Protein AF-0000000077254605 (afdb_homodimer)

Structure (mmCIF, N/CA/C/O backbone):
data_AF-0000000077254605-model_v1
#
loop_
_entity.id
_entity.type
_entity.pdbx_description
1 polymer 'Uncharacterized protein'
#
loop_
_atom_site.group_PDB
_atom_site.id
_atom_site.type_symbol
_atom_site.label_atom_id
_atom_site.label_alt_id
_atom_site.label_comp_id
_atom_site.label_asym_id
_atom_site.label_entity_id
_atom_site.label_seq_id
_atom_site.pdbx_PDB_ins_code
_atom_site.Cartn_x
_atom_site.Cartn_y
_atom_site.Cartn_z
_atom_site.occupancy
_atom_site.B_iso_or_equiv
_atom_site.auth_seq_id
_atom_site.auth_comp_id
_atom_site.auth_asym_id
_atom_site.auth_atom_id
_atom_site.pdbx_PDB_model_num
ATOM 1 N N . MET A 1 1 ? -22.219 4.93 4.141 1 68.88 1 MET A N 1
ATOM 2 C CA . MET A 1 1 ? -21.375 6.094 4.375 1 68.88 1 MET A CA 1
ATOM 3 C C . MET A 1 1 ? -20 5.914 3.723 1 68.88 1 MET A C 1
ATOM 5 O O . MET A 1 1 ? -19.484 4.797 3.662 1 68.88 1 MET A O 1
ATOM 9 N N . ASP A 1 2 ? -19.5 7.012 3.074 1 86.75 2 ASP A N 1
ATOM 10 C CA . ASP A 1 2 ? -18.172 6.914 2.475 1 86.75 2 ASP A CA 1
ATOM 11 C C . ASP A 1 2 ? -17.094 7.492 3.402 1 86.75 2 ASP A C 1
ATOM 13 O O . ASP A 1 2 ? -17.422 8.031 4.465 1 86.75 2 ASP A O 1
ATOM 17 N N . LEU A 1 3 ? -15.977 7.137 3.191 1 89.31 3 LEU A N 1
ATOM 18 C CA . LEU A 1 3 ? -14.859 7.504 4.059 1 89.31 3 LEU A CA 1
ATOM 19 C C . LEU A 1 3 ? -14.852 9 4.332 1 89.31 3 LEU A C 1
ATOM 21 O O . LEU A 1 3 ? -14.617 9.43 5.465 1 89.31 3 LEU A O 1
ATOM 25 N N . SER A 1 4 ? -15.117 9.812 3.285 1 88.88 4 SER A N 1
ATOM 26 C CA . SER A 1 4 ? -15.125 11.266 3.465 1 88.88 4 SER A CA 1
ATOM 27 C C . SER A 1 4 ? -16.141 11.695 4.512 1 88.88 4 SER A C 1
ATOM 29 O O . SER A 1 4 ? -15.867 12.57 5.336 1 88.88 4 SER A O 1
ATOM 31 N N . SER A 1 5 ? -17.266 11.078 4.492 1 91.75 5 SER A N 1
ATOM 32 C CA . SER A 1 5 ? -18.312 11.391 5.457 1 91.75 5 SER A CA 1
ATOM 33 C C . SER A 1 5 ? -17.906 11.008 6.871 1 91.75 5 SER A C 1
ATOM 35 O O . SER A 1 5 ? -18.188 11.734 7.828 1 91.75 5 SER A O 1
ATOM 37 N N . VAL A 1 6 ? -17.328 9.898 6.945 1 93.38 6 VAL A N 1
ATOM 38 C CA . VAL A 1 6 ? -16.875 9.43 8.25 1 93.38 6 VAL A CA 1
ATOM 39 C C . VAL A 1 6 ? -15.82 10.383 8.805 1 93.38 6 VAL A C 1
ATOM 41 O O . VAL A 1 6 ? -15.867 10.766 9.977 1 93.38 6 VAL A O 1
ATOM 44 N N . LEU A 1 7 ? -14.805 10.766 8.008 1 94.88 7 LEU A N 1
ATOM 45 C CA . LEU A 1 7 ? -13.781 11.711 8.445 1 94.88 7 LEU A CA 1
ATOM 46 C C . LEU A 1 7 ? -14.414 13.008 8.93 1 94.88 7 LEU A C 1
ATOM 48 O O . LEU A 1 7 ? -14.039 13.539 9.977 1 94.88 7 LEU A O 1
ATOM 52 N N . LYS A 1 8 ? -15.422 13.508 8.25 1 93.69 8 LYS A N 1
ATOM 53 C CA . LYS A 1 8 ? -16.125 14.734 8.633 1 93.69 8 LYS A CA 1
ATOM 54 C C . LYS A 1 8 ? -16.828 14.57 9.977 1 93.69 8 LYS A C 1
ATOM 56 O O . LYS A 1 8 ? -16.812 15.484 10.805 1 93.69 8 LYS A O 1
ATOM 61 N N . LYS A 1 9 ? -17.422 13.445 10.133 1 95.44 9 LYS A N 1
ATOM 62 C CA . LYS A 1 9 ? -18.109 13.164 11.391 1 95.44 9 LYS A CA 1
ATOM 63 C C . LYS A 1 9 ? -17.156 13.266 12.578 1 95.44 9 LYS A C 1
ATOM 65 O O . LYS A 1 9 ? -17.562 13.633 13.68 1 95.44 9 LYS A O 1
ATOM 70 N N . PHE A 1 10 ? -15.914 12.953 12.383 1 96.38 10 PHE A N 1
ATOM 71 C CA . PHE A 1 10 ? -14.922 13.008 13.453 1 96.38 10 PHE A CA 1
ATOM 72 C C . PHE A 1 10 ? -14.078 14.273 13.352 1 96.38 10 PHE A C 1
ATOM 74 O O . PHE A 1 10 ? -12.977 14.336 13.891 1 96.38 10 PHE A O 1
ATOM 81 N N . ASP A 1 11 ? -14.539 15.203 12.594 1 95.25 11 ASP A N 1
ATOM 82 C CA . ASP A 1 11 ? -14.008 16.562 12.492 1 95.25 11 ASP A CA 1
ATOM 83 C C . ASP A 1 11 ? -12.664 16.578 11.773 1 95.25 11 ASP A C 1
ATOM 85 O O . ASP A 1 11 ? -11.789 17.391 12.086 1 95.25 11 ASP A O 1
ATOM 89 N N . ILE A 1 12 ? -12.445 15.57 10.922 1 95.75 12 ILE A N 1
ATOM 90 C CA . ILE A 1 12 ? -11.297 15.555 10.031 1 95.75 12 ILE A CA 1
ATOM 91 C C . ILE A 1 12 ? -11.711 16.031 8.641 1 95.75 12 ILE A C 1
ATOM 93 O O . ILE A 1 12 ? -12.367 15.289 7.898 1 95.75 12 ILE A O 1
ATOM 97 N N . THR A 1 13 ? -11.375 17.234 8.336 1 94.56 13 THR A N 1
ATOM 98 C CA . THR A 1 13 ? -11.711 17.844 7.055 1 94.56 13 THR A CA 1
ATOM 99 C C . THR A 1 13 ? -10.531 18.641 6.504 1 94.56 13 THR A C 1
ATOM 101 O O . THR A 1 13 ? -9.68 19.109 7.266 1 94.56 13 THR A O 1
ATOM 104 N N . PRO A 1 14 ? -10.445 18.641 5.137 1 93.44 14 PRO A N 1
ATOM 105 C CA . PRO A 1 14 ? -9.43 19.562 4.625 1 93.44 14 PRO A CA 1
ATOM 106 C C . PRO A 1 14 ? -9.57 20.969 5.207 1 93.44 14 PRO A C 1
ATOM 108 O O . PRO A 1 14 ? -10.664 21.531 5.191 1 93.44 14 PRO A O 1
ATOM 111 N N . SER A 1 15 ? -8.586 21.453 5.773 1 91.06 15 SER A N 1
ATOM 112 C CA . SER A 1 15 ? -8.578 22.766 6.418 1 91.06 15 SER A CA 1
ATOM 113 C C . SER A 1 15 ? -7.152 23.234 6.695 1 91.06 15 SER A C 1
ATOM 115 O O . SER A 1 15 ? -6.191 22.625 6.207 1 91.06 15 SER A O 1
ATOM 117 N N . LYS A 1 16 ? -7.062 24.312 7.477 1 91.06 16 LYS A N 1
ATOM 118 C CA . LYS A 1 16 ? -5.75 24.828 7.859 1 91.06 16 LYS A CA 1
ATOM 119 C C . LYS A 1 16 ? -5.25 24.172 9.141 1 91.06 16 LYS A C 1
ATOM 121 O O . LYS A 1 16 ? -4.125 24.406 9.57 1 91.06 16 LYS A O 1
ATOM 126 N N . GLN A 1 17 ? -6.012 23.297 9.594 1 91.56 17 GLN A N 1
AT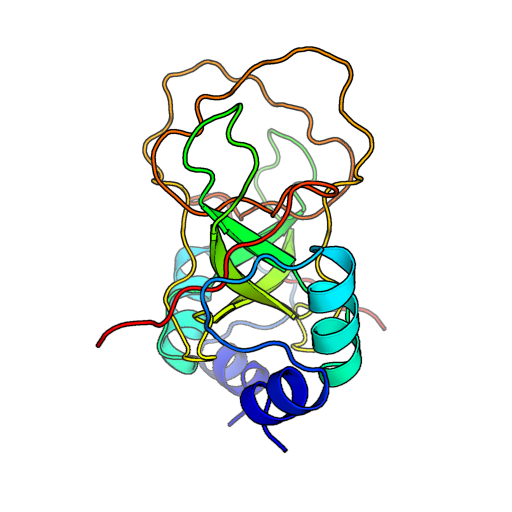OM 127 C CA . GLN A 1 17 ? -5.676 22.641 10.859 1 91.56 17 GLN A CA 1
ATOM 128 C C . GLN A 1 17 ? -4.75 21.453 10.625 1 91.56 17 GLN A C 1
ATOM 130 O O . GLN A 1 17 ? -4.723 20.891 9.531 1 91.56 17 GLN A O 1
ATOM 135 N N . TYR A 1 18 ? -3.996 21.203 11.727 1 96.25 18 TYR A N 1
ATOM 136 C CA . TYR A 1 18 ? -3.174 20 11.789 1 96.25 18 TYR A CA 1
ATOM 137 C C . TYR A 1 18 ? -3.805 18.953 12.703 1 96.25 18 TYR A C 1
ATOM 139 O O . TYR A 1 18 ? -4.359 19.297 13.75 1 96.25 18 TYR A O 1
ATOM 147 N N . TYR A 1 19 ? -3.672 17.766 12.25 1 97.56 19 TYR A N 1
ATOM 148 C CA . TYR A 1 19 ? -4.258 16.672 13.016 1 97.56 19 TYR A CA 1
ATOM 149 C C . TYR A 1 19 ? -3.18 15.758 13.57 1 97.56 19 TYR A C 1
ATOM 151 O O . TYR A 1 19 ? -2.168 15.508 12.914 1 97.56 19 TYR A O 1
ATOM 159 N N . PRO A 1 20 ? -3.453 15.234 14.789 1 97.69 20 PRO A N 1
ATOM 160 C CA . PRO A 1 20 ? -2.594 14.109 15.172 1 97.69 20 PRO A CA 1
ATOM 161 C C . PRO A 1 20 ? -2.75 12.906 14.242 1 97.69 20 PRO A C 1
ATOM 163 O O . PRO A 1 20 ? -3.873 12.539 13.883 1 97.69 20 PRO A O 1
ATOM 166 N N . LEU A 1 21 ? -1.646 12.312 13.828 1 97.12 21 LEU A N 1
ATOM 167 C CA . LEU A 1 21 ? -1.715 11.133 12.969 1 97.12 21 LEU A CA 1
ATOM 168 C C . LEU A 1 21 ? -2.574 10.047 13.609 1 97.12 21 LEU A C 1
ATOM 170 O O . LEU A 1 21 ? -3.324 9.359 12.914 1 97.12 21 LEU A O 1
ATOM 174 N N . SER A 1 22 ? -2.459 9.828 14.867 1 97.19 22 SER A N 1
ATOM 175 C CA . SER A 1 22 ? -3.188 8.781 15.586 1 97.19 22 SER A CA 1
ATOM 176 C C . SER A 1 22 ? -4.695 8.953 15.422 1 97.19 22 SER A C 1
ATOM 178 O O . SER A 1 22 ? -5.422 7.961 15.32 1 97.19 22 SER A O 1
ATOM 180 N N . HIS A 1 23 ? -5.184 10.164 15.453 1 97.5 23 HIS A N 1
ATOM 181 C CA . HIS A 1 23 ? -6.609 10.422 15.281 1 97.5 23 HIS A CA 1
ATOM 182 C C . HIS A 1 23 ? -7.074 10.023 13.883 1 97.5 23 HIS A C 1
ATOM 184 O O . HIS A 1 23 ? -8.086 9.336 13.742 1 97.5 23 HIS A O 1
ATOM 190 N N . ILE A 1 24 ? -6.355 10.422 12.898 1 97.12 24 ILE A N 1
ATOM 191 C CA . ILE A 1 24 ? -6.68 10.07 11.523 1 97.12 24 ILE A CA 1
ATOM 192 C C . ILE A 1 24 ? -6.66 8.547 11.359 1 97.12 24 ILE A C 1
ATOM 194 O O . ILE A 1 24 ? -7.609 7.965 10.828 1 97.12 24 ILE A O 1
ATOM 198 N N . GLN A 1 25 ? -5.582 7.961 11.805 1 96.81 25 GLN A N 1
ATOM 199 C CA . GLN A 1 25 ? -5.379 6.523 11.68 1 96.81 25 GLN A CA 1
ATOM 200 C C . GLN A 1 25 ? -6.512 5.75 12.344 1 96.81 25 GLN A C 1
ATOM 202 O O . GLN A 1 25 ? -7.043 4.797 11.766 1 96.81 25 GLN A O 1
ATOM 207 N N . GLU A 1 26 ? -6.848 6.086 13.539 1 97.38 26 GLU A N 1
ATOM 208 C CA . GLU A 1 26 ? -7.926 5.414 14.258 1 97.38 26 GLU A CA 1
ATOM 209 C C . GLU A 1 26 ? -9.227 5.453 13.469 1 97.38 26 GLU A C 1
ATOM 211 O O . GLU A 1 26 ? -9.938 4.449 13.375 1 97.38 26 GLU A O 1
ATOM 216 N N . VAL A 1 27 ? -9.578 6.57 12.945 1 97.19 27 VAL A N 1
ATOM 217 C CA . VAL A 1 27 ? -10.844 6.758 12.242 1 97.19 27 VAL A CA 1
ATOM 218 C C . VAL A 1 27 ? -10.852 5.938 10.953 1 97.19 27 VAL A C 1
ATOM 220 O O . VAL A 1 27 ? -11.805 5.199 10.688 1 97.19 27 VAL A O 1
ATOM 223 N N . ILE A 1 28 ? -9.797 5.988 10.172 1 96.81 28 ILE A N 1
ATOM 224 C CA . ILE A 1 28 ? -9.797 5.305 8.891 1 96.81 28 ILE A CA 1
ATOM 225 C C . ILE A 1 28 ? -9.688 3.797 9.102 1 96.81 28 ILE A C 1
ATOM 227 O O . ILE A 1 28 ? -10.328 3.012 8.406 1 96.81 28 ILE A O 1
ATOM 231 N N . ASP A 1 29 ? -8.758 3.354 10.047 1 96.69 29 ASP A N 1
ATOM 232 C CA . ASP A 1 29 ? -8.656 1.936 10.375 1 96.69 29 ASP A CA 1
ATOM 233 C C . ASP A 1 29 ? -10.008 1.376 10.82 1 96.69 29 ASP A C 1
ATOM 235 O O . ASP A 1 29 ? -10.375 0.26 10.445 1 96.69 29 ASP A O 1
ATOM 239 N N . GLY A 1 30 ? -10.688 2.16 11.656 1 96.44 30 GLY A N 1
ATOM 240 C CA . GLY A 1 30 ? -11.992 1.744 12.133 1 96.44 30 GLY A CA 1
ATOM 241 C C . GLY A 1 30 ? -13.016 1.6 11.023 1 96.44 30 GLY A C 1
ATOM 242 O O . GLY A 1 30 ? -13.797 0.647 11.016 1 96.44 30 GLY A O 1
ATOM 243 N N . PHE A 1 31 ? -13.039 2.455 10.102 1 96.19 31 PHE A N 1
ATOM 244 C CA . PHE A 1 31 ? -13.984 2.424 8.992 1 96.19 31 PHE A CA 1
ATOM 245 C C . PHE A 1 31 ? -13.766 1.188 8.125 1 96.19 31 PHE A C 1
ATOM 247 O O . PHE A 1 31 ? -14.727 0.516 7.742 1 96.19 31 PHE A O 1
ATOM 254 N N . TYR A 1 32 ? -12.547 0.829 7.797 1 95.31 32 TYR A N 1
ATOM 255 C CA . TYR A 1 32 ? -12.234 -0.27 6.891 1 95.31 32 TYR A CA 1
ATOM 256 C C . TYR A 1 32 ? -12.172 -1.595 7.641 1 95.31 32 TYR A C 1
ATOM 258 O O . TYR A 1 32 ? -12.305 -2.664 7.039 1 95.31 32 TYR A O 1
ATOM 266 N N . GLY A 1 33 ? -11.867 -1.46 9.016 1 96.56 33 GLY A N 1
ATOM 267 C CA . GLY A 1 33 ? -11.766 -2.676 9.805 1 96.56 33 GLY A CA 1
ATOM 268 C C . GLY A 1 33 ? -10.414 -3.357 9.68 1 96.56 33 GLY A C 1
ATOM 269 O O . GLY A 1 33 ? -10.32 -4.582 9.805 1 96.56 33 GLY A O 1
ATOM 270 N N . ALA A 1 34 ? -9.391 -2.617 9.32 1 96.69 34 ALA A N 1
ATOM 271 C CA . ALA A 1 34 ? -8.016 -3.076 9.18 1 96.69 34 ALA A CA 1
ATOM 272 C C . ALA A 1 34 ? -7.031 -1.929 9.391 1 96.69 34 ALA A C 1
ATOM 274 O O . ALA A 1 34 ? -7.414 -0.757 9.336 1 96.69 34 ALA A O 1
ATOM 275 N N . LYS A 1 35 ? -5.773 -2.268 9.586 1 96.19 35 LYS A N 1
ATOM 276 C CA . LYS A 1 35 ? -4.723 -1.265 9.719 1 96.19 35 LYS A CA 1
ATOM 277 C C . LYS A 1 35 ? -4.188 -0.847 8.352 1 96.19 35 LYS A C 1
ATOM 279 O O . LYS A 1 35 ? -3.561 -1.646 7.652 1 96.19 35 LYS A O 1
ATOM 284 N N . LEU A 1 36 ? -4.352 0.406 8.039 1 96.12 36 LEU A N 1
ATOM 285 C CA . LEU A 1 36 ? -3.963 0.931 6.734 1 96.12 36 LEU A CA 1
ATOM 286 C C . LEU A 1 36 ? -2.605 1.622 6.812 1 96.12 36 LEU A C 1
ATOM 288 O O . LEU A 1 36 ? -2.07 1.829 7.902 1 96.12 36 LEU A O 1
ATOM 292 N N . LYS A 1 37 ? -2.029 1.859 5.68 1 94.5 37 LYS A N 1
ATOM 293 C CA . LYS A 1 37 ? -0.834 2.691 5.594 1 94.5 37 LYS A CA 1
ATOM 294 C C . LYS A 1 37 ? -1.176 4.098 5.105 1 94.5 37 LYS A C 1
ATOM 296 O O . LYS A 1 37 ? -1.836 4.262 4.078 1 94.5 37 LYS A O 1
ATOM 301 N N . ILE A 1 38 ? -0.839 5.016 5.914 1 94.69 38 ILE A N 1
ATOM 302 C CA . ILE A 1 38 ? -0.979 6.41 5.508 1 94.69 38 ILE A CA 1
ATOM 303 C C . ILE A 1 38 ? 0.38 6.961 5.082 1 94.69 38 ILE A C 1
ATOM 305 O O . ILE A 1 38 ? 1.35 6.891 5.84 1 94.69 38 ILE A O 1
ATOM 309 N N . GLN A 1 39 ? 0.413 7.43 3.918 1 93.44 39 GLN A N 1
ATOM 310 C CA . GLN A 1 39 ? 1.649 7.996 3.391 1 93.44 39 GLN A CA 1
ATOM 311 C C . GLN A 1 39 ? 1.588 9.523 3.359 1 93.44 39 GLN A C 1
ATOM 313 O O . GLN A 1 39 ? 0.544 10.094 3.047 1 93.44 39 GLN A O 1
ATOM 318 N N . CYS A 1 40 ? 2.689 10.141 3.639 1 94.5 40 CYS A N 1
ATOM 319 C CA . CYS A 1 40 ? 2.752 11.594 3.727 1 94.5 40 CYS A CA 1
ATOM 320 C C . CYS A 1 40 ? 3.926 12.141 2.922 1 94.5 40 CYS A C 1
ATOM 322 O O . CYS A 1 40 ? 4.883 11.414 2.643 1 94.5 40 CYS A O 1
ATOM 324 N N . VAL A 1 41 ? 3.779 13.367 2.547 1 92.56 41 VAL A N 1
ATOM 325 C CA . VAL A 1 41 ? 4.91 14.172 2.086 1 92.56 41 VAL A CA 1
ATOM 326 C C . VAL A 1 41 ? 5.562 14.875 3.271 1 92.56 41 VAL A C 1
ATOM 328 O O . VAL A 1 41 ? 4.875 15.477 4.102 1 92.56 41 VAL A O 1
ATOM 331 N N . HIS A 1 42 ? 6.805 14.672 3.324 1 91.25 42 HIS A N 1
ATOM 332 C CA . HIS A 1 42 ? 7.582 15.383 4.332 1 91.25 42 HIS A CA 1
ATOM 333 C C . HIS A 1 42 ? 8.352 16.547 3.713 1 91.25 42 HIS A C 1
ATOM 335 O O . HIS A 1 42 ? 9.328 16.328 2.994 1 91.25 42 HIS A O 1
ATOM 341 N N . PRO A 1 43 ? 7.871 17.797 3.986 1 89.62 43 PRO A N 1
ATOM 342 C CA . PRO A 1 43 ? 8.492 18.938 3.316 1 89.62 43 PRO A CA 1
ATOM 343 C C . PRO A 1 43 ? 10 19.031 3.561 1 89.62 43 PRO A C 1
ATOM 345 O O . PRO A 1 43 ? 10.75 19.438 2.67 1 89.62 43 PRO A O 1
ATOM 348 N N . SER A 1 44 ? 10.438 18.797 4.754 1 84.06 44 SER A N 1
ATOM 349 C CA . SER A 1 44 ? 11.844 18.672 5.121 1 84.06 44 SER A CA 1
ATOM 350 C C . SER A 1 44 ? 12.039 17.688 6.27 1 84.06 44 SER A C 1
ATOM 352 O O . SER A 1 44 ? 11.07 17.281 6.922 1 84.06 44 SER A O 1
ATOM 354 N N . LYS A 1 45 ? 13.211 17.188 6.453 1 76.19 45 LYS A N 1
ATOM 355 C CA . LYS A 1 45 ? 13.5 16.203 7.496 1 76.19 45 LYS A CA 1
ATOM 356 C C . LYS A 1 45 ? 13.109 16.734 8.875 1 76.19 45 LYS A C 1
ATOM 358 O O . LYS A 1 45 ? 12.672 15.969 9.734 1 76.19 45 LYS A O 1
ATOM 363 N N . ASN A 1 46 ? 13.148 18.031 9.031 1 80.88 46 ASN A N 1
ATOM 364 C CA . ASN A 1 46 ? 12.898 18.609 10.344 1 80.88 46 ASN A CA 1
ATOM 365 C C . ASN A 1 46 ? 11.633 19.469 10.352 1 80.88 46 ASN A C 1
ATOM 367 O O . ASN A 1 46 ? 11.453 20.312 11.227 1 80.88 46 ASN A O 1
ATOM 371 N N . ALA A 1 47 ? 10.852 19.156 9.367 1 85.19 47 ALA A N 1
ATOM 372 C CA . ALA A 1 47 ? 9.617 19.938 9.328 1 85.19 47 ALA A CA 1
ATOM 373 C C . ALA A 1 47 ? 8.703 19.562 10.492 1 85.19 47 ALA A C 1
ATOM 375 O O . ALA A 1 47 ? 8.609 18.391 10.867 1 85.19 47 ALA A O 1
ATOM 376 N N . GLY A 1 48 ? 8.055 20.5 11.172 1 93.25 48 GLY A N 1
ATOM 377 C CA . GLY A 1 48 ? 7.137 20.281 12.273 1 93.25 48 GLY A CA 1
ATOM 378 C C . GLY A 1 48 ? 5.789 19.734 11.828 1 93.25 48 GLY A C 1
ATOM 379 O O . GLY A 1 48 ? 4.844 19.703 12.617 1 93.25 48 GLY A O 1
ATOM 380 N N . TYR A 1 49 ? 5.676 19.453 10.555 1 95.81 49 TYR A N 1
ATOM 381 C CA . TYR A 1 49 ? 4.422 18.906 10.039 1 95.81 49 TYR A CA 1
ATOM 382 C C . TYR A 1 49 ? 4.672 18.016 8.828 1 95.81 49 TYR A C 1
ATOM 384 O O . TYR A 1 49 ? 5.781 18 8.281 1 95.81 49 TYR A O 1
ATOM 392 N N . GLN A 1 50 ? 3.75 17.25 8.438 1 95.38 50 GLN A N 1
ATOM 393 C CA . GLN A 1 50 ? 3.701 16.406 7.242 1 95.38 50 GLN A CA 1
ATOM 394 C C . GLN A 1 50 ? 2.352 16.547 6.539 1 95.38 50 GLN A C 1
ATOM 396 O O . GLN A 1 50 ? 1.373 16.984 7.141 1 95.38 50 GLN A O 1
ATOM 401 N N . ILE A 1 51 ? 2.373 16.281 5.242 1 95.06 51 ILE A N 1
ATOM 402 C CA . ILE A 1 51 ? 1.197 16.531 4.414 1 95.06 51 ILE A CA 1
ATOM 403 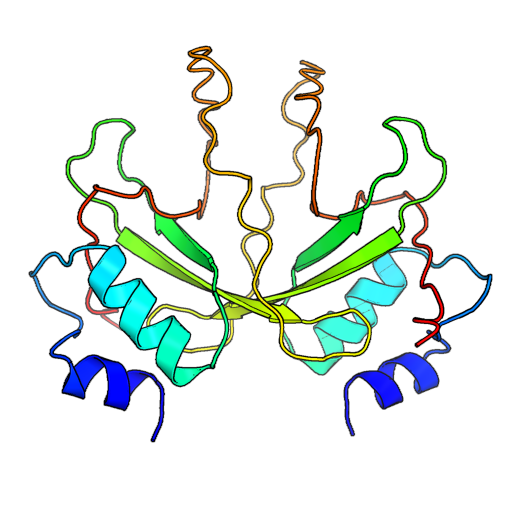C C . ILE A 1 51 ? 0.586 15.195 3.99 1 95.06 51 ILE A C 1
ATOM 405 O O . ILE A 1 51 ? 1.271 14.344 3.41 1 95.06 51 ILE A O 1
ATOM 409 N N . LEU A 1 52 ? -0.699 15.023 4.301 1 95.19 52 LEU A N 1
ATOM 410 C CA . LEU A 1 52 ? -1.392 13.805 3.893 1 95.19 52 LEU A CA 1
ATOM 411 C C . LEU A 1 52 ? -1.286 13.602 2.385 1 95.19 52 LEU A C 1
ATOM 413 O O . LEU A 1 52 ? -1.677 14.477 1.605 1 95.19 52 LEU A O 1
ATOM 417 N N . GLY A 1 53 ? -0.805 12.477 1.956 1 93.38 53 GLY A N 1
ATOM 418 C CA . GLY A 1 53 ? -0.548 12.242 0.543 1 93.38 53 GLY A CA 1
ATOM 419 C C . GLY A 1 53 ? -1.332 11.078 -0.023 1 93.38 53 GLY A C 1
ATOM 420 O O . GLY A 1 53 ? -2.057 11.227 -1.009 1 93.38 53 GLY A O 1
ATOM 421 N N . GLN A 1 54 ? -1.253 9.891 0.54 1 93.62 54 GLN A N 1
ATOM 422 C CA . GLN A 1 54 ? -1.803 8.656 -0.018 1 93.62 54 GLN A CA 1
ATOM 423 C C . GLN A 1 54 ? -2.248 7.703 1.088 1 93.62 54 GLN A C 1
ATOM 425 O O . GLN A 1 54 ? -1.57 7.57 2.109 1 93.62 54 GLN A O 1
ATOM 430 N N . ILE A 1 55 ? -3.338 7.059 0.829 1 95.12 55 ILE A N 1
ATOM 431 C CA . ILE A 1 55 ? -3.836 5.992 1.692 1 95.12 55 ILE A CA 1
ATOM 432 C C . ILE A 1 55 ? -3.678 4.645 0.993 1 95.12 55 ILE A C 1
ATOM 434 O O . ILE A 1 55 ? -4.039 4.5 -0.176 1 95.12 55 ILE A O 1
ATOM 438 N N . GLU A 1 5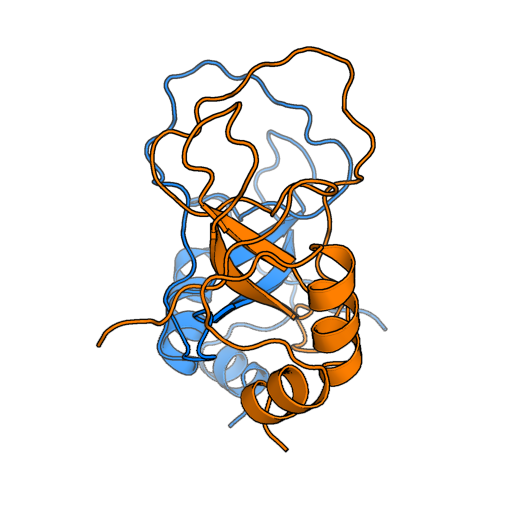6 ? -3.158 3.715 1.649 1 95.44 56 GLU A N 1
ATOM 439 C CA . GLU A 1 56 ? -2.977 2.383 1.078 1 95.44 56 GLU A CA 1
ATOM 440 C C . GLU A 1 56 ? -3.805 1.344 1.827 1 95.44 56 GLU A C 1
ATOM 442 O O . GLU A 1 56 ? -3.729 1.248 3.055 1 95.44 56 GLU A O 1
ATOM 447 N N . ILE A 1 57 ? -4.57 0.618 1.125 1 96.12 57 ILE A N 1
ATOM 448 C CA . ILE A 1 57 ? -5.309 -0.527 1.646 1 96.12 57 ILE A CA 1
ATOM 449 C C . ILE A 1 57 ? -4.633 -1.822 1.198 1 96.12 57 ILE A C 1
ATOM 451 O O . ILE A 1 57 ? -4.223 -1.947 0.043 1 96.12 57 ILE A O 1
ATOM 455 N N . CYS A 1 58 ? -4.562 -2.801 2.037 1 95.88 58 CYS A N 1
ATOM 456 C CA . CYS A 1 58 ? -3.779 -4.004 1.768 1 95.88 58 CYS A CA 1
ATOM 457 C C . CYS A 1 58 ? -4.668 -5.238 1.748 1 95.88 58 CYS A C 1
ATOM 459 O O . CYS A 1 58 ? -5.566 -5.375 2.58 1 95.88 58 CYS A O 1
ATOM 461 N N . PHE A 1 59 ? -4.297 -6.145 0.869 1 94.31 59 PHE A N 1
ATOM 462 C CA . PHE A 1 59 ? -5.02 -7.402 0.709 1 94.31 59 PHE A CA 1
ATOM 463 C C . PHE A 1 59 ? -4.055 -8.578 0.669 1 94.31 59 PHE A C 1
ATOM 465 O O . PHE A 1 59 ? -2.938 -8.453 0.159 1 94.31 59 PHE A O 1
ATOM 472 N N . THR A 1 60 ? -4.555 -9.703 1.111 1 93.69 60 THR A N 1
ATOM 473 C CA . THR A 1 60 ? -3.84 -10.961 0.921 1 93.69 60 THR A CA 1
ATOM 474 C C . THR A 1 60 ? -3.896 -11.398 -0.54 1 93.69 60 THR A C 1
ATOM 476 O O . THR A 1 60 ? -4.68 -10.859 -1.324 1 93.69 60 THR A O 1
ATOM 479 N N . PRO A 1 61 ? -3.055 -12.336 -0.902 1 90.69 61 PRO A N 1
ATOM 480 C CA . PRO A 1 61 ? -3.061 -12.82 -2.285 1 90.69 61 PRO A CA 1
ATOM 481 C C . PRO A 1 61 ? -4.402 -13.43 -2.691 1 90.69 61 PRO A C 1
ATOM 483 O O . PRO A 1 61 ? -4.672 -13.602 -3.883 1 90.69 61 PRO A O 1
ATOM 486 N N . ASP A 1 62 ? -5.211 -13.773 -1.716 1 89.81 62 ASP A N 1
ATOM 487 C CA . ASP A 1 62 ? -6.539 -14.289 -2.033 1 89.81 62 ASP A CA 1
ATOM 488 C C . ASP A 1 62 ? -7.59 -13.188 -1.941 1 89.81 62 ASP A C 1
ATOM 490 O O . ASP A 1 62 ? -8.789 -13.469 -1.908 1 89.81 62 ASP A O 1
ATOM 494 N N . PHE A 1 63 ? -7.145 -11.922 -1.812 1 90.19 63 PHE A N 1
ATOM 495 C CA . PHE A 1 63 ? -7.945 -10.711 -1.961 1 90.19 63 PHE A CA 1
ATOM 496 C C . PHE A 1 63 ? -8.812 -10.477 -0.729 1 90.19 63 PHE A C 1
ATOM 498 O O . PHE A 1 63 ? -9.945 -10.008 -0.84 1 90.19 63 PHE A O 1
ATOM 505 N N . SER A 1 64 ? -8.297 -10.938 0.356 1 93.06 64 SER A N 1
ATOM 506 C CA . SER A 1 64 ? -8.93 -10.594 1.628 1 93.06 64 SER A CA 1
ATOM 507 C C . SER A 1 64 ? -8.258 -9.375 2.258 1 93.06 64 SER A C 1
ATOM 509 O O . SER A 1 64 ? -7.031 -9.242 2.225 1 93.06 64 SER A O 1
ATOM 511 N N . LEU A 1 65 ? -9.109 -8.516 2.754 1 94.88 65 LEU A N 1
ATOM 512 C CA . LEU A 1 65 ? -8.594 -7.355 3.463 1 94.88 65 LEU A CA 1
ATOM 513 C C . LEU A 1 65 ? -7.691 -7.781 4.621 1 94.88 65 LEU A C 1
ATOM 515 O O . LEU A 1 65 ? -8.023 -8.711 5.355 1 94.88 65 LEU A O 1
ATOM 519 N N . MET A 1 66 ? -6.57 -7.121 4.758 1 95 66 MET A N 1
ATOM 520 C CA . MET A 1 66 ? -5.648 -7.445 5.84 1 95 66 MET A CA 1
ATOM 521 C C . MET A 1 66 ? -4.977 -6.188 6.379 1 95 66 MET A C 1
ATOM 523 O O . MET A 1 66 ? -5.016 -5.133 5.742 1 95 66 MET A O 1
ATOM 527 N N . ASP A 1 67 ? -4.363 -6.254 7.617 1 95 67 ASP A N 1
ATOM 528 C CA . ASP A 1 67 ? -3.516 -5.191 8.148 1 95 67 ASP A CA 1
ATOM 529 C C . ASP A 1 67 ? -2.256 -5.023 7.305 1 95 67 ASP A C 1
ATOM 531 O O . ASP A 1 67 ? -1.562 -6 7.012 1 95 67 ASP A O 1
ATOM 535 N N . CYS A 1 68 ? -2.092 -3.803 6.824 1 94.31 68 CYS A N 1
ATOM 536 C CA . CYS A 1 68 ? -0.866 -3.561 6.07 1 94.31 68 CYS A CA 1
ATOM 537 C C . CYS A 1 68 ? 0.364 -3.799 6.938 1 94.31 68 CYS A C 1
ATOM 539 O O . CYS A 1 68 ? 0.363 -3.469 8.125 1 94.31 68 C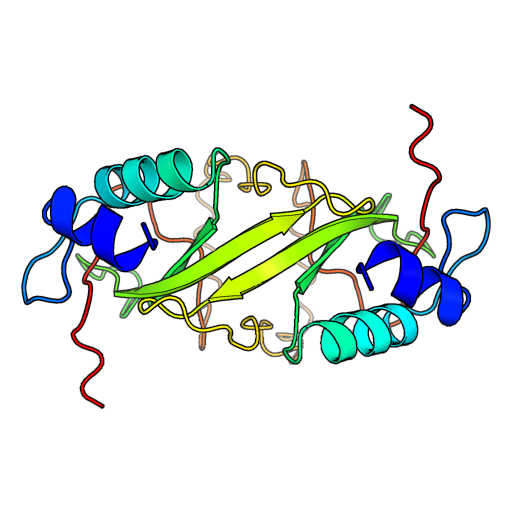YS A O 1
ATOM 541 N N . GLU A 1 69 ? 1.397 -4.395 6.316 1 79.81 69 GLU A N 1
ATOM 542 C CA . GLU A 1 69 ? 2.648 -4.602 7.043 1 79.81 69 GLU A CA 1
ATOM 543 C C . GLU A 1 69 ? 3.301 -3.271 7.406 1 79.81 69 GLU A C 1
ATOM 545 O O . GLU A 1 69 ? 3.477 -2.404 6.547 1 79.81 69 GLU A O 1
ATOM 550 N N . ARG A 1 70 ? 3.227 -2.92 8.641 1 63.94 70 ARG A N 1
ATOM 551 C CA . ARG A 1 70 ? 3.912 -1.704 9.07 1 63.94 70 ARG A CA 1
ATOM 552 C C . ARG A 1 70 ? 5.355 -1.998 9.453 1 63.94 70 ARG A C 1
ATOM 554 O O . ARG A 1 70 ? 5.66 -3.08 9.961 1 63.94 70 ARG A O 1
ATOM 561 N N . GLY A 1 71 ? 6.316 -1.817 8.625 1 52.88 71 GLY A N 1
ATOM 562 C CA . GLY A 1 71 ? 7.66 -2.018 9.148 1 52.88 71 GLY A CA 1
ATOM 563 C C . GLY A 1 71 ? 7.734 -1.864 10.656 1 52.88 71 GLY A C 1
ATOM 564 O O . GLY A 1 71 ? 6.941 -1.134 11.258 1 52.88 71 GLY A O 1
ATOM 565 N N . SER A 1 72 ? 7.875 -2.865 11.43 1 41.56 72 SER A N 1
ATOM 566 C CA . SER A 1 72 ? 8.109 -2.723 12.867 1 41.56 72 SER A CA 1
ATOM 567 C C . SER A 1 72 ? 8.703 -1.359 13.195 1 41.56 72 SER A C 1
ATOM 569 O O . SER A 1 72 ? 9.609 -0.889 12.508 1 41.56 72 SER A O 1
ATOM 571 N N . GLY A 1 73 ? 7.945 -0.344 13.695 1 38.09 73 GLY A N 1
ATOM 572 C CA . GLY A 1 73 ? 8.469 0.874 14.297 1 38.09 73 GLY A CA 1
ATOM 573 C C . GLY A 1 73 ? 9.82 0.682 14.953 1 38.09 73 GLY A C 1
ATOM 574 O O . GLY A 1 73 ? 10.25 1.517 15.75 1 38.09 73 GLY A O 1
ATOM 575 N N . GLU A 1 74 ? 10.141 -0.481 15.367 1 38.03 74 GLU A N 1
ATOM 576 C CA . GLU A 1 74 ? 11.414 -0.327 16.078 1 38.03 74 GLU A CA 1
ATOM 577 C C . GLU A 1 74 ? 12.43 0.418 15.219 1 38.03 74 GLU A C 1
ATOM 579 O O . GLU A 1 74 ? 12.641 0.071 14.055 1 38.03 74 GLU A O 1
ATOM 584 N N . LYS A 1 75 ? 12.609 1.682 15.586 1 35.5 75 LYS A N 1
ATOM 585 C CA . LYS A 1 75 ? 13.695 2.479 15.023 1 35.5 75 LYS A CA 1
ATOM 586 C C . LYS A 1 75 ? 14.867 1.597 14.617 1 35.5 75 LYS A C 1
ATOM 588 O O . LYS A 1 75 ? 15.391 0.833 15.43 1 35.5 75 LYS A O 1
ATOM 593 N N . PRO A 1 76 ? 15.055 1.091 13.469 1 34.38 76 PRO A N 1
ATOM 594 C CA . PRO A 1 76 ? 16.453 0.667 13.461 1 34.38 76 PRO A CA 1
ATOM 595 C C . PRO A 1 76 ? 17.344 1.541 14.352 1 34.38 76 PRO A C 1
ATOM 597 O O . PRO A 1 76 ? 16.984 2.689 14.641 1 34.38 76 PRO A O 1
ATOM 600 N N . MET A 1 77 ? 18.344 1.027 15.125 1 30.89 77 MET A N 1
ATOM 601 C CA . MET A 1 77 ? 19.406 1.898 15.633 1 30.89 77 MET A CA 1
ATOM 602 C C . MET A 1 77 ? 19.547 3.139 14.758 1 30.89 77 MET A C 1
ATOM 604 O O . MET A 1 77 ? 19.172 3.125 13.586 1 30.89 77 MET A O 1
ATOM 608 N N . ASN A 1 78 ? 20.125 4.355 15.312 1 30.84 78 ASN A N 1
ATOM 609 C CA . ASN A 1 78 ? 20.5 5.711 14.938 1 30.84 78 ASN A CA 1
ATOM 610 C C . ASN A 1 78 ? 21.047 5.766 13.508 1 30.84 78 ASN A C 1
ATOM 612 O O . ASN A 1 78 ? 21.797 6.684 13.164 1 30.84 78 ASN A O 1
ATOM 616 N N . TYR A 1 79 ? 21.391 4.688 12.883 1 32.28 79 TYR A N 1
ATOM 617 C CA . TYR A 1 79 ? 22.109 5.238 11.727 1 32.28 79 TYR A CA 1
ATOM 618 C C . TYR A 1 79 ? 21.172 6.051 10.844 1 32.28 79 TYR A C 1
ATOM 620 O O . TYR A 1 79 ? 20.062 5.594 10.516 1 32.28 79 TYR A O 1
ATOM 628 N N . SER A 1 80 ? 21 7.379 11.172 1 32.34 80 SER A N 1
ATOM 629 C CA . SER A 1 80 ? 20.422 8.461 10.383 1 32.34 80 SER A CA 1
ATOM 630 C C . SER A 1 80 ? 20.625 8.227 8.891 1 32.34 80 SER A C 1
ATOM 632 O O . SER A 1 80 ? 21.594 8.703 8.312 1 32.34 80 SER A O 1
ATOM 634 N N . VAL A 1 81 ? 20.875 7.066 8.461 1 32.53 81 VAL A N 1
ATOM 635 C CA . VAL A 1 81 ? 21.031 7.238 7.02 1 32.53 81 VAL A CA 1
ATOM 636 C C . VAL A 1 81 ? 19.766 7.859 6.434 1 32.53 81 VAL A C 1
ATOM 638 O O . VAL A 1 81 ? 18.688 7.285 6.531 1 32.53 81 VAL A O 1
ATOM 641 N N . THR A 1 82 ? 19.609 9.164 6.672 1 30.83 82 THR A N 1
ATOM 642 C CA . THR A 1 82 ? 18.672 9.984 5.914 1 30.83 82 THR A CA 1
ATOM 643 C C . THR A 1 82 ? 18.641 9.555 4.453 1 30.83 82 THR A C 1
ATOM 645 O O . THR A 1 82 ? 19.609 9.734 3.723 1 30.83 82 THR A O 1
ATOM 648 N N . VAL A 1 83 ? 18.469 8.312 4.207 1 34.47 83 VAL A N 1
ATOM 649 C CA . VAL A 1 83 ? 18.25 8.18 2.771 1 34.47 83 VAL A CA 1
ATOM 650 C C . VAL A 1 83 ? 17.406 9.344 2.264 1 34.47 83 VAL A C 1
ATOM 652 O O . VAL A 1 83 ? 16.297 9.578 2.756 1 34.47 83 VAL A O 1
ATOM 655 N N . GLU A 1 84 ? 18.109 10.438 2.125 1 33.84 84 GLU A N 1
ATOM 656 C CA . GLU A 1 84 ? 17.438 11.492 1.367 1 33.84 84 GLU A CA 1
ATOM 657 C C . GLU A 1 84 ? 16.359 10.914 0.461 1 33.84 84 GLU A C 1
ATOM 659 O O . GLU A 1 84 ? 16.656 10.227 -0.514 1 33.84 84 GLU A O 1
ATOM 664 N N . ALA A 1 85 ? 15.516 10.32 1.059 1 38.38 85 ALA A N 1
ATOM 665 C CA . ALA A 1 85 ? 14.32 10.086 0.245 1 38.38 85 ALA A CA 1
ATOM 666 C C . ALA A 1 85 ? 14.023 11.281 -0.652 1 38.38 85 ALA A C 1
ATOM 668 O O . ALA A 1 85 ? 13.617 12.336 -0.169 1 38.38 85 ALA A O 1
ATOM 669 N N . LYS A 1 86 ? 14.906 11.625 -1.378 1 40.31 86 LYS A N 1
ATOM 670 C CA . LYS A 1 86 ? 14.414 12.641 -2.305 1 40.31 86 LYS A CA 1
ATOM 671 C C . LYS A 1 86 ? 12.891 12.594 -2.402 1 40.31 86 LYS A C 1
ATOM 673 O O . LYS A 1 86 ? 12.234 11.883 -1.638 1 40.31 86 LYS A O 1
ATOM 678 N N . THR A 1 87 ? 12.094 12.391 -3.703 1 45.91 87 THR A N 1
ATOM 679 C CA . THR A 1 87 ? 10.859 12.656 -4.43 1 45.91 87 THR A CA 1
ATOM 680 C C . THR A 1 87 ? 9.812 11.578 -4.137 1 45.91 87 THR A C 1
ATOM 682 O O . THR A 1 87 ? 10.094 10.391 -4.27 1 45.91 87 THR A O 1
ATOM 685 N N . GLY A 1 88 ? 8.758 11.859 -3.131 1 73.88 88 GLY A N 1
ATOM 686 C CA . GLY A 1 88 ? 7.617 10.953 -3.176 1 73.88 88 GLY A CA 1
ATOM 687 C C . GLY A 1 88 ? 7.008 10.695 -1.81 1 73.88 88 GLY A C 1
ATOM 688 O O . GLY A 1 88 ? 7.387 11.336 -0.825 1 73.88 88 GLY A O 1
ATOM 689 N N . PHE A 1 89 ? 6 9.93 -1.521 1 85.94 89 PHE A N 1
ATOM 690 C CA . PHE A 1 89 ? 5.219 9.531 -0.358 1 85.94 89 PHE A CA 1
ATOM 691 C C . PHE A 1 89 ? 6 8.555 0.508 1 85.94 89 PHE A C 1
ATOM 693 O O . PHE A 1 89 ? 6.723 7.699 -0.01 1 85.94 89 PHE A O 1
ATOM 700 N N . SER A 1 90 ? 6.094 8.82 1.789 1 88.12 90 SER A N 1
ATOM 701 C CA . SER A 1 90 ? 6.543 7.848 2.779 1 88.12 90 SER A CA 1
ATOM 702 C C . SER A 1 90 ? 5.531 7.699 3.91 1 88.12 90 SER A C 1
ATOM 704 O O . SER A 1 90 ? 4.645 8.539 4.066 1 88.12 90 SER A O 1
ATOM 706 N N . VAL A 1 91 ? 5.703 6.598 4.617 1 90.31 91 VAL A N 1
ATOM 707 C CA . VAL A 1 91 ? 4.801 6.391 5.742 1 90.31 91 VAL A CA 1
ATOM 708 C C . VAL A 1 91 ? 4.875 7.586 6.691 1 90.31 91 VAL A C 1
ATOM 710 O O . VAL A 1 91 ? 5.961 8.094 6.98 1 90.31 91 VAL A O 1
ATOM 713 N N . CYS A 1 92 ? 3.754 8.094 7.102 1 94.06 92 CYS A N 1
ATOM 714 C CA . CYS A 1 92 ? 3.697 9.25 7.988 1 94.06 92 CYS A CA 1
ATOM 715 C C . CYS A 1 92 ? 4.402 8.961 9.312 1 94.06 92 CYS A C 1
ATOM 717 O O . CYS A 1 92 ? 4.301 7.855 9.844 1 94.06 92 CYS A O 1
ATOM 719 N N . ASP A 1 93 ? 5.078 9.906 9.789 1 92.19 93 ASP A N 1
ATOM 720 C CA . ASP A 1 93 ? 5.832 9.812 11.039 1 92.19 93 ASP A CA 1
ATOM 721 C C . ASP A 1 93 ? 4.914 9.992 12.242 1 92.19 93 ASP A C 1
ATOM 723 O O . ASP A 1 93 ? 4.238 11.016 12.375 1 92.19 93 ASP A O 1
ATOM 727 N N . PRO A 1 94 ? 4.996 8.906 13.086 1 93.19 94 PRO A N 1
ATOM 728 C CA . PRO A 1 94 ? 4.199 9.086 14.305 1 93.19 94 PRO A CA 1
ATOM 729 C C . PRO A 1 94 ? 4.617 10.312 15.109 1 93.19 94 PRO A C 1
ATOM 731 O O . PRO A 1 94 ? 5.805 10.641 15.172 1 93.19 94 PRO A O 1
ATOM 734 N N . GLY A 1 95 ? 3.834 11.07 15.648 1 92.75 95 GLY A N 1
ATOM 735 C CA . GLY A 1 95 ? 4.125 12.203 16.516 1 92.75 95 GLY A CA 1
ATOM 736 C C . GLY A 1 95 ? 4.242 13.516 15.75 1 92.75 95 GLY A C 1
ATOM 737 O O . GLY A 1 95 ? 4.422 14.578 16.359 1 92.75 95 GLY A O 1
ATOM 738 N N . VAL A 1 96 ? 4.355 13.398 14.484 1 95.19 96 VAL A N 1
ATOM 739 C CA . VAL A 1 96 ? 4.391 14.602 13.656 1 95.19 96 VAL A CA 1
ATOM 740 C C . VAL A 1 96 ? 2.982 14.938 13.172 1 95.19 96 VAL A C 1
ATOM 742 O O . VAL A 1 96 ? 2.295 14.086 12.602 1 95.19 96 VAL A O 1
ATOM 745 N N . PRO A 1 97 ? 2.496 16.172 13.398 1 97.31 97 PRO A N 1
ATOM 746 C CA . PRO A 1 97 ? 1.146 16.547 12.953 1 97.31 97 PRO A CA 1
ATOM 747 C C . PRO A 1 97 ? 0.977 16.453 11.438 1 97.31 97 PRO A C 1
ATOM 749 O O . PRO A 1 97 ? 1.934 16.672 10.695 1 97.31 97 PRO A O 1
ATOM 752 N N . VAL A 1 98 ? -0.268 16.203 11.031 1 97.31 98 VAL A N 1
ATOM 753 C CA . VAL A 1 98 ? -0.565 15.969 9.625 1 97.31 98 VAL A CA 1
ATOM 754 C C . VAL A 1 98 ? -1.435 17.109 9.086 1 97.31 98 VAL A C 1
ATOM 756 O O . VAL A 1 98 ? -2.477 17.422 9.664 1 97.31 98 VAL A O 1
ATOM 759 N N . TYR A 1 99 ? -0.93 17.734 8.078 1 96.75 99 TYR A N 1
ATOM 760 C CA . TYR A 1 99 ? -1.704 18.719 7.34 1 96.75 99 TYR A CA 1
ATOM 761 C C . TYR A 1 99 ? -2.576 18.062 6.285 1 96.75 99 TYR A C 1
ATOM 763 O O . TYR A 1 99 ? -2.115 17.172 5.555 1 96.75 99 TYR A O 1
ATOM 771 N N . TYR A 1 100 ? -3.885 18.328 6.281 1 96.31 100 TYR A N 1
ATOM 772 C CA . TYR A 1 100 ? -4.836 17.828 5.297 1 96.31 100 TYR A CA 1
ATOM 773 C C . TYR A 1 100 ? -5.336 18.953 4.398 1 96.31 100 TYR A C 1
ATOM 775 O O . TYR A 1 100 ? -6.363 19.578 4.684 1 96.31 100 TYR A O 1
ATOM 783 N N . PRO A 1 101 ? -4.598 19.094 3.258 1 90.62 101 PRO A N 1
ATOM 784 C CA . PRO A 1 101 ? -4.887 20.281 2.457 1 90.62 101 PRO A CA 1
ATOM 785 C C . PRO A 1 101 ? -6.137 20.125 1.594 1 90.62 101 PRO A C 1
ATOM 787 O O . PRO A 1 101 ? -6.488 19.016 1.213 1 90.62 101 PRO A O 1
ATOM 790 N N . ASP A 1 102 ? -6.793 21.312 1.414 1 82.62 102 ASP A N 1
ATOM 791 C CA . ASP A 1 102 ? -7.902 21.328 0.469 1 82.62 102 ASP A CA 1
ATOM 792 C C . ASP A 1 102 ? -7.418 21.078 -0.957 1 82.62 102 ASP A C 1
ATOM 794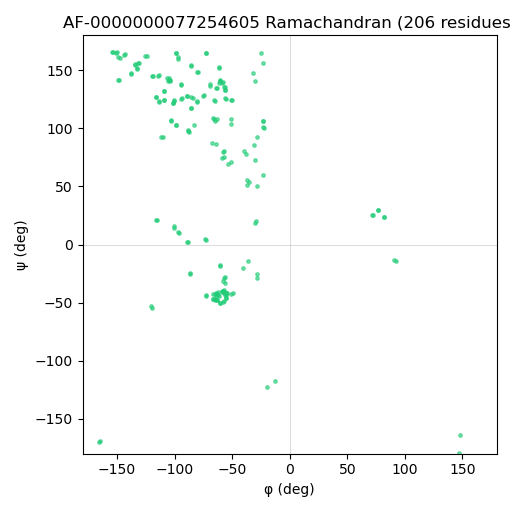 O O . ASP A 1 102 ? -6.332 21.516 -1.335 1 82.62 102 ASP A O 1
ATOM 798 N N . ILE A 1 103 ? -7.68 19.953 -1.499 1 62.34 103 ILE A N 1
ATOM 799 C CA . ILE A 1 103 ? -7.285 19.766 -2.891 1 62.34 103 ILE A CA 1
ATOM 800 C C . ILE A 1 103 ? -7.926 20.859 -3.758 1 62.34 103 ILE A C 1
ATOM 802 O O . ILE A 1 103 ? -9.148 21 -3.777 1 62.34 103 ILE A O 1
ATOM 806 N N . GLN A 1 104 ? -7.355 22.047 -3.777 1 49.5 104 GLN A N 1
ATOM 807 C CA . GLN A 1 104 ? -7.871 23.062 -4.695 1 49.5 104 GLN A CA 1
ATOM 808 C C . GLN A 1 104 ? -7.922 22.531 -6.125 1 49.5 104 GLN A C 1
ATOM 810 O O . GLN A 1 104 ? -6.895 22.141 -6.684 1 49.5 104 GLN A O 1
ATOM 815 N N . ILE A 1 105 ? -8.758 21.672 -6.328 1 37.28 105 ILE A N 1
ATOM 816 C CA . ILE A 1 105 ? -9 21.609 -7.766 1 37.28 105 ILE A CA 1
ATOM 817 C C . ILE A 1 105 ? -9.5 22.953 -8.273 1 37.28 105 ILE A C 1
ATOM 819 O O . ILE A 1 105 ? -10.281 23.625 -7.594 1 37.28 105 ILE A O 1
ATOM 823 N N . MET B 1 1 ? -17.172 -9.469 -12.07 1 70 1 MET B N 1
ATOM 824 C CA . MET B 1 1 ? -16.047 -10.391 -11.898 1 70 1 MET B CA 1
ATOM 825 C C . MET B 1 1 ? -15.117 -9.914 -10.781 1 70 1 MET B C 1
ATOM 827 O O . MET B 1 1 ? -14.93 -8.711 -10.594 1 70 1 MET B O 1
ATOM 831 N N . ASP B 1 2 ? -14.641 -10.883 -9.922 1 87.06 2 ASP B N 1
ATOM 832 C CA . ASP B 1 2 ? -13.711 -10.5 -8.867 1 87.06 2 ASP B CA 1
ATOM 833 C C . ASP B 1 2 ? -12.266 -10.758 -9.281 1 87.06 2 ASP B C 1
ATOM 835 O O . ASP B 1 2 ? -12.016 -11.297 -10.359 1 87.06 2 ASP B O 1
ATOM 839 N N . LEU B 1 3 ? -11.414 -10.18 -8.656 1 89.56 3 LEU B N 1
ATOM 840 C CA . LEU B 1 3 ? -9.992 -10.227 -9.008 1 89.56 3 LEU B CA 1
ATOM 841 C C . LEU B 1 3 ? -9.531 -11.664 -9.188 1 89.56 3 LEU B C 1
ATOM 843 O O . LEU B 1 3 ? -8.781 -11.969 -10.125 1 89.56 3 LEU B O 1
ATOM 847 N N . SER B 1 4 ? -9.977 -12.57 -8.273 1 89.44 4 SER B N 1
ATOM 848 C CA . SER B 1 4 ? -9.562 -13.961 -8.375 1 89.44 4 SER B CA 1
ATOM 849 C C . SER B 1 4 ? -9.977 -14.562 -9.719 1 89.44 4 SER B C 1
ATOM 851 O O . SER B 1 4 ? -9.211 -15.305 -10.336 1 89.44 4 SER B O 1
ATOM 853 N N . SER B 1 5 ? -11.133 -14.25 -10.148 1 91.94 5 SER B N 1
ATOM 854 C CA . SER B 1 5 ? -11.633 -14.742 -11.43 1 91.94 5 SER B CA 1
ATOM 855 C C . SER B 1 5 ? -10.812 -14.203 -12.594 1 91.94 5 SER B C 1
ATOM 857 O O . SER B 1 5 ? -10.539 -14.922 -13.555 1 91.94 5 SER B O 1
ATOM 859 N N . VAL B 1 6 ? -10.516 -12.977 -12.508 1 93.25 6 VAL B N 1
ATOM 860 C CA . VAL B 1 6 ? -9.727 -12.352 -13.555 1 93.25 6 VAL B CA 1
ATOM 861 C C . VAL B 1 6 ? -8.344 -13 -13.625 1 93.25 6 VAL B C 1
ATOM 863 O O . VAL B 1 6 ? -7.855 -13.328 -14.703 1 93.25 6 VAL B O 1
ATOM 866 N N . LEU B 1 7 ? -7.66 -13.172 -12.477 1 95.06 7 LEU B N 1
ATOM 867 C CA . LEU B 1 7 ? -6.355 -13.82 -12.445 1 95.06 7 LEU B CA 1
ATOM 868 C C . LEU B 1 7 ? -6.43 -15.211 -13.07 1 95.06 7 LEU B C 1
ATOM 870 O O . LEU B 1 7 ? -5.566 -15.578 -13.867 1 95.06 7 LEU B O 1
ATOM 874 N N . LYS B 1 8 ? -7.469 -15.961 -12.789 1 93.88 8 LYS B N 1
ATOM 875 C CA . LYS B 1 8 ? -7.66 -17.297 -13.352 1 93.88 8 LYS B CA 1
ATOM 876 C C . LYS B 1 8 ? -7.812 -17.234 -14.867 1 93.88 8 LYS B C 1
ATOM 878 O O . LYS B 1 8 ? -7.266 -18.078 -15.586 1 93.88 8 LYS B O 1
ATOM 883 N N . LYS B 1 9 ? -8.555 -16.297 -15.289 1 95.56 9 LYS B N 1
ATOM 884 C CA . LYS B 1 9 ? -8.766 -16.109 -16.734 1 95.56 9 LYS B CA 1
ATOM 885 C C . LYS B 1 9 ? -7.434 -15.93 -17.453 1 95.56 9 LYS B C 1
ATOM 887 O O . LYS B 1 9 ? -7.293 -16.312 -18.609 1 95.56 9 LYS B O 1
ATOM 892 N N . PHE B 1 10 ? -6.469 -15.336 -16.828 1 96.31 10 PHE B N 1
ATOM 893 C CA . PHE B 1 10 ? -5.164 -15.086 -17.422 1 96.31 10 PHE B CA 1
ATOM 894 C C . PHE B 1 10 ? -4.145 -16.125 -16.953 1 96.31 10 PHE B C 1
ATOM 896 O O . PHE B 1 10 ? -2.938 -15.883 -17.031 1 96.31 10 PHE B O 1
ATOM 903 N N . ASP B 1 11 ? -4.617 -17.172 -16.375 1 95.44 11 ASP B N 1
ATOM 904 C CA . ASP B 1 11 ? -3.854 -18.359 -16.031 1 95.44 11 ASP B CA 1
ATOM 905 C C . ASP B 1 11 ? -2.92 -18.094 -14.852 1 95.44 11 ASP B C 1
ATOM 907 O O . ASP B 1 11 ? -1.827 -18.656 -14.773 1 95.44 11 ASP B O 1
ATOM 911 N N . ILE B 1 12 ? -3.275 -17.125 -14.039 1 95.81 12 ILE B N 1
ATOM 912 C CA . ILE B 1 12 ? -2.588 -16.875 -12.781 1 95.81 12 ILE B CA 1
ATOM 913 C C . ILE B 1 12 ? -3.377 -17.5 -11.633 1 95.81 12 ILE B C 1
ATOM 915 O O . ILE B 1 12 ? -4.418 -16.969 -11.227 1 95.81 12 ILE B O 1
ATOM 919 N N . THR B 1 13 ? -2.916 -18.594 -11.164 1 94.75 13 THR B N 1
ATOM 920 C CA . THR B 1 13 ? -3.561 -19.328 -10.086 1 94.75 13 THR B CA 1
ATOM 921 C C . THR B 1 13 ? -2.525 -19.844 -9.094 1 94.75 13 THR B C 1
ATOM 923 O O . THR B 1 13 ? -1.367 -20.062 -9.453 1 94.75 13 THR B O 1
ATOM 926 N N . PRO B 1 14 ? -2.973 -19.875 -7.789 1 93.62 14 PRO B N 1
ATOM 927 C CA . PRO B 1 14 ? -2.041 -20.562 -6.887 1 93.62 14 PRO B CA 1
ATOM 928 C C . PRO B 1 14 ? -1.611 -21.938 -7.414 1 93.62 14 PRO B C 1
ATOM 930 O O . PRO B 1 14 ? -2.459 -22.75 -7.793 1 93.62 14 PRO B O 1
ATOM 933 N N . SER B 1 15 ? -0.413 -22.125 -7.523 1 91.25 15 SER B N 1
ATOM 934 C CA . SER B 1 15 ? 0.149 -23.375 -8.055 1 91.25 15 SER B CA 1
ATOM 935 C C . SER B 1 15 ? 1.64 -23.469 -7.75 1 91.25 15 SER B C 1
ATOM 937 O O . SER B 1 15 ? 2.172 -22.703 -6.953 1 91.25 15 SER B O 1
ATOM 939 N N . LYS B 1 16 ? 2.277 -24.469 -8.383 1 91.31 16 LYS B N 1
ATOM 940 C CA . LYS B 1 16 ? 3.717 -24.641 -8.211 1 91.31 16 LYS B CA 1
ATOM 941 C C . LYS B 1 16 ? 4.496 -23.828 -9.234 1 91.31 16 LYS B C 1
ATOM 943 O O . LYS B 1 16 ? 5.727 -23.766 -9.188 1 91.31 16 LYS B O 1
ATOM 948 N N . GLN B 1 17 ? 3.781 -23.156 -9.984 1 91.75 17 GLN B N 1
ATOM 949 C CA . GLN B 1 17 ? 4.41 -22.375 -11.047 1 91.75 17 GLN B CA 1
ATOM 950 C C . GLN B 1 17 ? 4.859 -21.016 -10.531 1 91.75 17 GLN B C 1
ATOM 952 O O . GLN B 1 17 ? 4.324 -20.5 -9.547 1 91.75 17 GLN B O 1
ATOM 957 N N . TYR B 1 18 ? 5.898 -20.516 -11.281 1 96.38 18 TYR B N 1
ATOM 958 C CA . TYR B 1 18 ? 6.371 -19.156 -11.078 1 96.38 18 TYR B CA 1
ATOM 959 C C . TYR B 1 18 ? 5.91 -18.25 -12.211 1 96.38 18 TYR B C 1
ATOM 961 O O . TYR B 1 18 ? 5.902 -18.656 -13.375 1 96.38 18 TYR B O 1
ATOM 969 N N . TYR B 1 19 ? 5.562 -17.094 -11.805 1 97.56 19 TYR B N 1
ATOM 970 C CA . TYR B 1 19 ? 5.07 -16.141 -12.789 1 97.56 19 TYR B CA 1
ATOM 971 C C . TYR B 1 19 ? 6.035 -14.961 -12.945 1 97.56 19 TYR B C 1
ATOM 973 O O . TYR B 1 19 ? 6.629 -14.508 -11.961 1 97.56 19 TYR B O 1
ATOM 981 N N . PRO B 1 20 ? 6.125 -14.445 -14.18 1 97.75 20 PRO B N 1
ATOM 982 C CA . PRO B 1 20 ? 6.77 -13.133 -14.258 1 97.75 20 PRO B CA 1
ATOM 983 C C . PRO B 1 20 ? 5.988 -12.047 -13.516 1 97.75 20 PRO B C 1
ATOM 985 O O . PRO B 1 20 ? 4.762 -11.977 -13.633 1 97.75 20 PRO B O 1
ATOM 988 N N . LEU B 1 21 ? 6.664 -11.25 -12.75 1 97.19 21 LEU B N 1
ATOM 989 C CA . LEU B 1 21 ? 6 -10.164 -12.039 1 97.19 21 LEU B CA 1
ATOM 990 C C . LEU B 1 21 ? 5.215 -9.281 -13.008 1 97.19 21 LEU B C 1
ATOM 992 O O . LEU B 1 21 ? 4.117 -8.82 -12.68 1 97.19 21 LEU B O 1
ATOM 996 N N . SER B 1 22 ? 5.75 -8.977 -14.141 1 97.12 22 SER B N 1
ATOM 997 C CA . SER B 1 22 ? 5.125 -8.109 -15.125 1 97.12 22 SER B CA 1
ATOM 998 C C . SER B 1 22 ? 3.756 -8.633 -15.547 1 97.12 22 SER B C 1
ATOM 1000 O O . SER B 1 22 ? 2.828 -7.855 -15.773 1 97.12 22 SER B O 1
ATOM 1002 N N . HIS B 1 23 ? 3.617 -9.93 -15.695 1 97.5 23 HIS B N 1
ATOM 1003 C CA . HIS B 1 23 ? 2.34 -1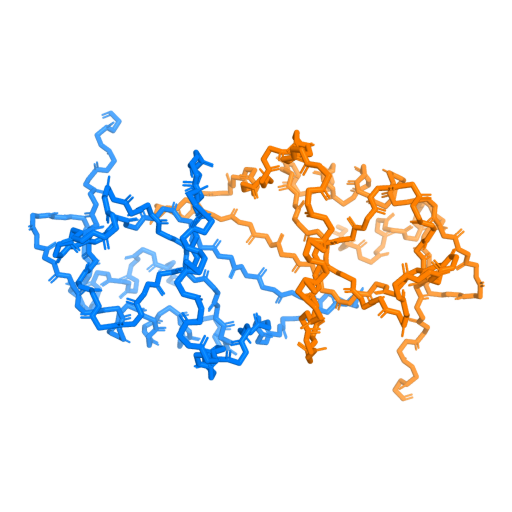0.531 -16.062 1 97.5 23 HIS B CA 1
ATOM 1004 C C . HIS B 1 23 ? 1.296 -10.32 -14.977 1 97.5 23 HIS B C 1
ATOM 1006 O O . HIS B 1 23 ? 0.172 -9.898 -15.266 1 97.5 23 HIS B O 1
ATOM 1012 N N . ILE B 1 24 ? 1.67 -10.57 -13.781 1 97.19 24 ILE B N 1
ATOM 1013 C CA . ILE B 1 24 ? 0.772 -10.375 -12.648 1 97.19 24 ILE B CA 1
ATOM 1014 C C . ILE B 1 24 ? 0.364 -8.906 -12.57 1 97.19 24 ILE B C 1
ATOM 1016 O O . ILE B 1 24 ? -0.824 -8.586 -12.461 1 97.19 24 ILE B O 1
ATOM 1020 N N . GLN B 1 25 ? 1.344 -8.047 -12.617 1 96.81 25 GLN B N 1
ATOM 1021 C CA . GLN B 1 25 ? 1.135 -6.609 -12.492 1 96.81 25 GLN B CA 1
ATOM 1022 C C . GLN B 1 25 ? 0.185 -6.102 -13.57 1 96.81 25 GLN B C 1
ATOM 1024 O O . GLN B 1 25 ? -0.735 -5.332 -13.289 1 96.81 25 GLN B O 1
ATOM 1029 N N . GLU B 1 26 ? 0.433 -6.453 -14.766 1 97.38 26 GLU B N 1
ATOM 1030 C CA . GLU B 1 26 ? -0.413 -6.023 -15.875 1 97.38 26 GLU B CA 1
ATOM 1031 C C . GLU B 1 26 ? -1.87 -6.414 -15.641 1 97.38 26 GLU B C 1
ATOM 1033 O O . GLU B 1 26 ? -2.777 -5.609 -15.875 1 97.38 26 GLU B O 1
ATOM 1038 N N . VAL B 1 27 ? -2.115 -7.594 -15.242 1 97.25 27 VAL B N 1
ATOM 1039 C CA . VAL B 1 27 ? -3.469 -8.109 -15.062 1 97.25 27 VAL B CA 1
ATOM 1040 C C . VAL B 1 27 ? -4.156 -7.371 -13.922 1 97.25 27 VAL B C 1
ATOM 1042 O O . VAL B 1 27 ? -5.285 -6.895 -14.07 1 97.25 27 VAL B O 1
ATOM 1045 N N . ILE B 1 28 ? -3.498 -7.211 -12.797 1 96.94 28 ILE B N 1
ATOM 1046 C CA . ILE B 1 28 ? -4.152 -6.609 -11.641 1 96.94 28 ILE B CA 1
ATOM 1047 C C . ILE B 1 28 ? -4.324 -5.109 -11.875 1 96.94 28 ILE B C 1
ATOM 1049 O O . ILE B 1 28 ? -5.348 -4.531 -11.5 1 96.94 28 ILE B O 1
ATOM 1053 N N . ASP B 1 29 ? -3.273 -4.418 -12.414 1 96.69 29 ASP B N 1
ATOM 1054 C CA . ASP B 1 29 ? -3.391 -3.002 -12.742 1 96.69 29 ASP B CA 1
ATOM 1055 C C . ASP B 1 29 ? -4.562 -2.756 -13.695 1 96.69 29 ASP B C 1
ATOM 1057 O O . ASP B 1 29 ? -5.293 -1.776 -13.547 1 96.69 29 ASP B O 1
ATOM 1061 N N . GLY B 1 30 ? -4.688 -3.621 -14.688 1 96.5 30 GLY B N 1
ATOM 1062 C CA . GLY B 1 30 ? -5.777 -3.502 -15.641 1 96.5 30 GLY B CA 1
ATOM 1063 C C . GLY B 1 30 ? -7.148 -3.658 -15.008 1 96.5 30 GLY B C 1
ATOM 1064 O O . GLY B 1 30 ? -8.078 -2.914 -15.336 1 96.5 30 GLY B O 1
ATOM 1065 N N . PHE B 1 31 ? -7.289 -4.59 -14.164 1 96.06 31 PHE B N 1
ATOM 1066 C CA . PHE B 1 31 ? -8.562 -4.84 -13.5 1 96.06 31 PHE B CA 1
ATOM 1067 C C . PHE B 1 31 ? -8.992 -3.631 -12.68 1 96.06 31 PHE B C 1
ATOM 1069 O O . PHE B 1 31 ? -10.156 -3.227 -12.719 1 96.06 31 PHE B O 1
ATOM 1076 N N . TYR B 1 32 ? -8.086 -2.979 -11.906 1 95.31 32 TYR B N 1
ATOM 1077 C CA . TYR B 1 32 ? -8.414 -1.884 -11 1 95.31 32 TYR B CA 1
ATOM 1078 C C . TYR B 1 32 ? -8.391 -0.546 -11.727 1 95.31 32 TYR B C 1
ATOM 1080 O O . TYR B 1 32 ? -9 0.4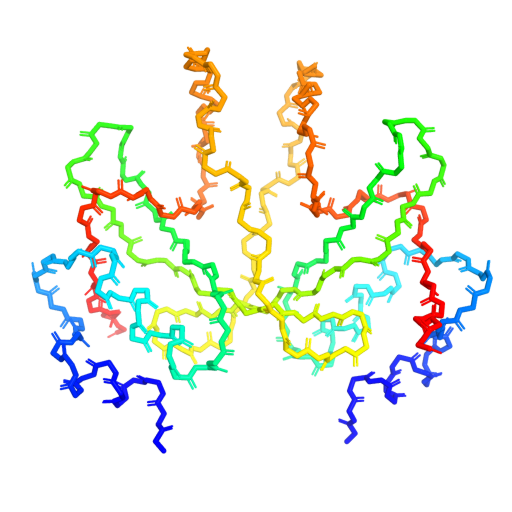26 -11.273 1 95.31 32 TYR B O 1
ATOM 1088 N N . GLY B 1 33 ? -7.582 -0.553 -12.852 1 96.62 33 GLY B N 1
ATOM 1089 C CA . GLY B 1 33 ? -7.488 0.69 -13.602 1 96.62 33 GLY B CA 1
ATOM 1090 C C . GLY B 1 33 ? -6.488 1.668 -13.008 1 96.62 33 GLY B C 1
ATOM 1091 O O . GLY B 1 33 ? -6.648 2.883 -13.141 1 96.62 33 GLY B O 1
ATOM 1092 N N . ALA B 1 34 ? -5.531 1.171 -12.258 1 96.69 34 ALA B N 1
ATOM 1093 C CA . ALA B 1 34 ? -4.461 1.939 -11.633 1 96.69 34 ALA B CA 1
ATOM 1094 C C . ALA B 1 34 ? -3.229 1.07 -11.398 1 96.69 34 ALA B C 1
ATOM 1096 O O . ALA B 1 34 ? -3.311 -0.16 -11.438 1 96.69 34 ALA B O 1
ATOM 1097 N N . LYS B 1 35 ? -2.119 1.711 -11.117 1 96.31 35 LYS B N 1
ATOM 1098 C CA . LYS B 1 35 ? -0.889 0.996 -10.789 1 96.31 35 LYS B CA 1
ATOM 1099 C C . LYS B 1 35 ? -0.828 0.652 -9.305 1 96.31 35 LYS B C 1
ATOM 1101 O O . LYS B 1 35 ? -0.718 1.544 -8.461 1 96.31 35 LYS B O 1
ATOM 1106 N N . LEU B 1 36 ? -0.793 -0.623 -9.016 1 96.06 36 LEU B N 1
ATOM 1107 C CA . LEU B 1 36 ? -0.812 -1.101 -7.637 1 96.06 36 LEU B CA 1
ATOM 1108 C C . LEU B 1 36 ? 0.595 -1.445 -7.16 1 96.06 36 LEU B C 1
ATOM 1110 O O . LEU B 1 36 ? 1.536 -1.464 -7.957 1 96.06 36 LEU B O 1
ATOM 1114 N N . LYS B 1 37 ? 0.726 -1.58 -5.875 1 94.5 37 LYS B N 1
ATOM 1115 C CA . LYS B 1 37 ? 1.965 -2.105 -5.305 1 94.5 37 LYS B CA 1
ATOM 1116 C C . LYS B 1 37 ? 1.813 -3.574 -4.922 1 94.5 37 LYS B C 1
ATOM 1118 O O . LYS B 1 37 ? 0.877 -3.941 -4.207 1 94.5 37 LYS B O 1
ATOM 1123 N N . ILE B 1 38 ? 2.641 -4.344 -5.5 1 94.81 38 ILE B N 1
ATOM 1124 C CA . ILE B 1 38 ? 2.697 -5.75 -5.113 1 94.81 38 ILE B CA 1
ATOM 1125 C C . ILE B 1 38 ? 3.879 -5.98 -4.172 1 94.81 38 ILE B C 1
ATOM 1127 O O . ILE B 1 38 ? 5.016 -5.633 -4.496 1 94.81 38 ILE B O 1
ATOM 1131 N N . GLN B 1 39 ? 3.578 -6.508 -3.061 1 93.44 39 GLN B N 1
ATOM 1132 C CA . GLN B 1 39 ? 4.617 -6.789 -2.074 1 93.44 39 GLN B CA 1
ATOM 1133 C C . GLN B 1 39 ? 4.906 -8.281 -1.991 1 93.44 39 GLN B C 1
ATOM 1135 O O . GLN B 1 39 ? 3.994 -9.102 -2.078 1 93.44 39 GLN B O 1
ATOM 1140 N N . CYS B 1 40 ? 6.137 -8.594 -1.795 1 94.62 40 CYS B N 1
ATOM 1141 C CA . CYS B 1 40 ? 6.574 -9.984 -1.781 1 94.62 40 CYS B CA 1
ATOM 1142 C C . CYS B 1 40 ? 7.449 -10.273 -0.565 1 94.62 40 CYS B C 1
ATOM 1144 O O . CYS B 1 40 ? 8.016 -9.352 0.028 1 94.62 40 CYS B O 1
ATOM 1146 N N . VAL B 1 41 ? 7.48 -11.523 -0.217 1 92.5 41 VAL B N 1
ATOM 1147 C CA . VAL B 1 41 ? 8.5 -12.047 0.68 1 92.5 41 VAL B CA 1
ATOM 1148 C C . VAL B 1 41 ? 9.711 -12.516 -0.13 1 92.5 41 VAL B C 1
ATOM 1150 O O . VAL B 1 41 ? 9.555 -13.227 -1.129 1 92.5 41 VAL B O 1
ATOM 1153 N N . HIS B 1 42 ? 10.766 -12.031 0.287 1 91.69 42 HIS B N 1
ATOM 1154 C CA . HIS B 1 42 ? 12.016 -12.492 -0.313 1 91.69 42 HIS B CA 1
ATOM 1155 C C . HIS B 1 42 ? 12.742 -13.461 0.608 1 91.69 42 HIS B C 1
ATOM 1157 O O . HIS B 1 42 ? 13.297 -13.055 1.632 1 91.69 42 HIS B O 1
ATOM 1163 N N . PRO B 1 43 ? 12.719 -14.789 0.234 1 89.62 43 PRO B N 1
ATOM 1164 C CA . PRO B 1 43 ? 13.289 -15.781 1.146 1 89.62 43 PRO B CA 1
ATOM 1165 C C . PRO B 1 43 ? 14.75 -15.492 1.498 1 89.62 43 PRO B C 1
ATOM 1167 O O . PRO B 1 43 ? 15.18 -15.75 2.627 1 89.62 43 PRO B O 1
ATOM 1170 N N . SER B 1 44 ? 15.531 -15.086 0.55 1 83.94 44 SER B N 1
ATOM 1171 C CA . SER B 1 44 ? 16.906 -14.625 0.743 1 83.94 44 SER B CA 1
ATOM 1172 C C . SER B 1 44 ? 17.281 -13.562 -0.29 1 83.94 44 SER B C 1
ATOM 1174 O O . SER B 1 44 ? 16.562 -13.367 -1.273 1 83.94 44 SER B O 1
ATOM 1176 N N . LYS B 1 45 ? 18.281 -12.812 -0.053 1 75.94 45 LYS B N 1
ATOM 1177 C CA . LYS B 1 45 ? 18.719 -11.742 -0.95 1 75.94 45 LYS B CA 1
ATOM 1178 C C . LYS B 1 45 ? 19.016 -12.281 -2.344 1 75.94 45 LYS B C 1
ATOM 1180 O O . LYS B 1 45 ? 18.781 -11.602 -3.344 1 75.94 45 LYS B O 1
ATOM 1185 N N . ASN B 1 46 ? 19.406 -13.523 -2.396 1 80.31 46 ASN B N 1
ATOM 1186 C CA . ASN B 1 46 ? 19.828 -14.094 -3.674 1 80.31 46 ASN B CA 1
ATOM 1187 C C . ASN B 1 46 ? 18.906 -15.219 -4.117 1 80.31 46 ASN B C 1
ATOM 1189 O O . ASN B 1 46 ? 19.281 -16.062 -4.93 1 80.31 46 ASN B O 1
ATOM 1193 N N . ALA B 1 47 ? 17.766 -15.133 -3.537 1 84.94 47 ALA B N 1
ATOM 1194 C CA . ALA B 1 47 ? 16.828 -16.172 -3.941 1 84.94 47 ALA B CA 1
ATOM 1195 C C . ALA B 1 47 ? 16.375 -15.977 -5.383 1 84.94 47 ALA B C 1
ATOM 1197 O O . ALA B 1 47 ? 16.172 -14.844 -5.824 1 84.94 47 ALA B O 1
ATOM 1198 N N . GLY B 1 48 ? 16.297 -16.984 -6.215 1 93.38 48 GLY B N 1
ATOM 1199 C CA . GLY B 1 48 ? 15.844 -16.938 -7.594 1 93.38 48 GLY B CA 1
ATOM 1200 C C . GLY B 1 48 ? 14.344 -16.75 -7.727 1 93.38 48 GLY B C 1
ATOM 1201 O O . GLY B 1 48 ? 13.789 -16.891 -8.82 1 93.38 48 GLY B O 1
ATOM 1202 N N . TYR B 1 49 ? 13.68 -16.578 -6.602 1 96 49 TYR B N 1
ATOM 1203 C CA . TYR B 1 49 ? 12.234 -16.359 -6.629 1 96 49 TYR B CA 1
ATOM 1204 C C . TYR B 1 49 ? 11.781 -15.508 -5.453 1 96 49 TYR B C 1
ATOM 1206 O O . TYR B 1 49 ? 12.555 -15.258 -4.527 1 96 49 TYR B O 1
ATOM 1214 N N . GLN B 1 50 ? 10.617 -15.008 -5.492 1 95.5 50 GLN B N 1
ATOM 1215 C CA . GLN B 1 50 ? 9.922 -14.273 -4.445 1 95.5 50 GLN B CA 1
ATOM 1216 C C . GLN B 1 50 ? 8.484 -14.758 -4.301 1 95.5 50 GLN B C 1
ATOM 1218 O O . GLN B 1 50 ? 7.941 -15.398 -5.203 1 95.5 50 GLN B O 1
ATOM 1223 N N . ILE B 1 51 ? 7.945 -14.562 -3.115 1 95.25 51 ILE B N 1
ATOM 1224 C CA . ILE B 1 51 ? 6.637 -15.109 -2.783 1 95.25 51 ILE B CA 1
ATOM 1225 C C . ILE B 1 51 ? 5.613 -13.977 -2.684 1 95.25 51 ILE B C 1
ATOM 1227 O O . ILE B 1 51 ? 5.809 -13.023 -1.933 1 95.25 51 ILE B O 1
ATOM 1231 N N . LEU B 1 52 ? 4.543 -14.117 -3.465 1 95.19 52 LEU B N 1
ATOM 1232 C CA . LEU B 1 52 ? 3.482 -13.117 -3.406 1 95.19 52 LEU B CA 1
ATOM 1233 C C . LEU B 1 52 ? 2.955 -12.969 -1.984 1 95.19 52 LEU B C 1
ATOM 1235 O O . LEU B 1 52 ? 2.518 -13.945 -1.372 1 95.19 52 LEU B O 1
ATOM 1239 N N . GLY B 1 53 ? 2.953 -1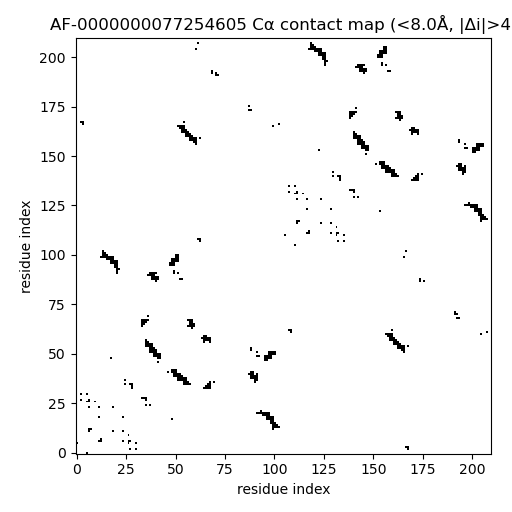1.773 -1.474 1 93.38 53 GLY B N 1
ATOM 1240 C CA . GLY B 1 53 ? 2.594 -11.562 -0.08 1 93.38 53 GLY B CA 1
ATOM 1241 C C . GLY B 1 53 ? 1.4 -10.641 0.094 1 93.38 53 GLY B C 1
ATOM 1242 O O . GLY B 1 53 ? 0.429 -11 0.765 1 93.38 53 GLY B O 1
ATOM 1243 N N . GLN B 1 54 ? 1.381 -9.453 -0.465 1 93.75 54 GLN B N 1
ATOM 1244 C CA . GLN B 1 54 ? 0.384 -8.414 -0.218 1 93.75 54 GLN B CA 1
ATOM 1245 C C . GLN B 1 54 ? 0.178 -7.547 -1.454 1 93.75 54 GLN B C 1
ATOM 1247 O O . GLN B 1 54 ? 1.14 -7.207 -2.148 1 93.75 54 GLN B O 1
ATOM 1252 N N . ILE B 1 55 ? -1.039 -7.191 -1.654 1 95.19 55 ILE B N 1
ATOM 1253 C CA . ILE B 1 55 ? -1.409 -6.234 -2.689 1 95.19 55 ILE B CA 1
ATOM 1254 C C . ILE B 1 55 ? -1.853 -4.922 -2.045 1 95.19 55 ILE B C 1
ATOM 1256 O O . ILE B 1 55 ? -2.66 -4.926 -1.111 1 95.19 55 ILE B O 1
ATOM 1260 N N . GLU B 1 56 ? -1.364 -3.867 -2.498 1 95.5 56 GLU B N 1
ATOM 1261 C CA . GLU B 1 56 ? -1.738 -2.561 -1.963 1 95.5 56 GLU B CA 1
ATOM 1262 C C . GLU B 1 56 ? -2.443 -1.714 -3.02 1 95.5 56 GLU B C 1
ATOM 1264 O O . GLU B 1 56 ? -1.928 -1.537 -4.125 1 95.5 56 GLU B O 1
ATOM 1269 N N . ILE B 1 57 ? -3.576 -1.224 -2.697 1 96.06 57 ILE B N 1
ATOM 1270 C CA . ILE B 1 57 ? -4.309 -0.261 -3.516 1 96.06 57 ILE B CA 1
ATOM 1271 C C . ILE B 1 57 ? -4.18 1.134 -2.908 1 96.06 57 ILE B C 1
ATOM 1273 O O . ILE B 1 57 ? -4.277 1.299 -1.689 1 96.06 57 ILE B O 1
ATOM 1277 N N . CYS B 1 58 ? -4.043 2.137 -3.713 1 95.88 58 CYS B N 1
ATOM 1278 C CA . CYS B 1 58 ? -3.734 3.477 -3.223 1 95.88 58 CYS B CA 1
ATOM 1279 C C . CYS B 1 58 ? -4.836 4.461 -3.602 1 95.88 58 CYS B C 1
ATOM 1281 O O . CYS B 1 58 ? -5.355 4.418 -4.715 1 95.88 58 CYS B O 1
ATOM 1283 N N . PHE B 1 59 ? -5.051 5.387 -2.689 1 94.19 59 PHE B N 1
ATOM 1284 C CA . PHE B 1 59 ? -6.059 6.422 -2.873 1 94.19 59 PHE B CA 1
ATOM 1285 C C . PHE B 1 59 ? -5.492 7.797 -2.529 1 94.19 59 PHE B C 1
ATOM 1287 O O . PHE B 1 59 ? -4.656 7.922 -1.633 1 94.19 59 PHE B O 1
ATOM 1294 N N . THR B 1 60 ? -6.047 8.781 -3.17 1 93.62 60 THR B N 1
ATOM 1295 C CA . THR B 1 60 ? -5.781 10.164 -2.789 1 93.62 60 THR B CA 1
ATOM 1296 C C . THR B 1 60 ? -6.484 10.508 -1.479 1 93.62 60 THR B C 1
ATOM 1298 O O . THR B 1 60 ? -7.355 9.766 -1.022 1 93.62 60 THR B O 1
ATOM 1301 N N . PRO B 1 61 ? -6.086 11.609 -0.871 1 90.44 61 PRO B N 1
ATOM 1302 C CA . PRO B 1 61 ? -6.727 12.008 0.382 1 90.44 61 PRO B CA 1
ATOM 1303 C C . PRO B 1 61 ? -8.227 12.258 0.224 1 90.44 61 PRO B C 1
ATOM 1305 O O . PRO B 1 61 ? -8.961 12.297 1.217 1 90.44 61 PRO B O 1
ATOM 1308 N N . ASP B 1 62 ? -8.656 12.453 -0.997 1 89.5 62 ASP B N 1
ATOM 1309 C CA . ASP B 1 62 ? -10.086 12.617 -1.227 1 89.5 62 ASP B CA 1
ATOM 1310 C C . ASP B 1 62 ? -10.727 11.297 -1.65 1 89.5 62 ASP B C 1
ATOM 1312 O O . ASP B 1 62 ? -11.859 11.281 -2.139 1 89.5 62 ASP B O 1
ATOM 1316 N N . PHE B 1 63 ? -9.977 10.18 -1.548 1 90.19 63 PHE B N 1
ATOM 1317 C CA . PHE B 1 63 ? -10.453 8.805 -1.65 1 90.19 63 PHE B CA 1
ATOM 1318 C C . PHE B 1 63 ? -10.719 8.43 -3.104 1 90.19 63 PHE B C 1
ATOM 1320 O O . PHE B 1 63 ? -11.664 7.695 -3.4 1 90.19 63 PHE B O 1
ATOM 1327 N N . SER B 1 64 ? -9.969 9.047 -3.947 1 92.94 64 SER B N 1
ATOM 1328 C CA . SER B 1 64 ? -9.969 8.617 -5.34 1 92.94 64 SER B CA 1
ATOM 1329 C C . SER B 1 64 ? -8.836 7.629 -5.613 1 92.94 64 SER B C 1
ATOM 1331 O O . SER B 1 64 ? -7.723 7.801 -5.113 1 92.94 64 SER B O 1
ATOM 1333 N N . LEU B 1 65 ? -9.203 6.621 -6.367 1 94.88 65 LEU B N 1
ATOM 1334 C CA . LEU B 1 65 ? -8.188 5.652 -6.773 1 94.88 65 LEU B CA 1
ATOM 1335 C C . LEU B 1 65 ? -7.047 6.344 -7.516 1 94.88 65 LEU B C 1
ATOM 1337 O O . LEU B 1 65 ? -7.281 7.207 -8.359 1 94.88 65 LEU B O 1
ATOM 1341 N N . MET B 1 66 ? -5.824 5.988 -7.18 1 94.88 66 MET B N 1
ATOM 1342 C CA . MET B 1 66 ? -4.668 6.582 -7.844 1 94.88 66 MET B CA 1
ATOM 1343 C C . MET B 1 66 ? -3.559 5.551 -8.031 1 94.88 66 MET B C 1
ATOM 1345 O O . MET B 1 66 ? -3.588 4.484 -7.41 1 94.88 66 MET B O 1
ATOM 1349 N N . ASP B 1 67 ? -2.568 5.84 -8.922 1 95.06 67 ASP B N 1
ATOM 1350 C CA . ASP B 1 67 ? -1.353 5.039 -9.047 1 95.06 67 ASP B CA 1
ATOM 1351 C C . ASP B 1 67 ? -0.505 5.133 -7.777 1 95.06 67 ASP B C 1
ATOM 1353 O O . ASP B 1 67 ? -0.231 6.227 -7.285 1 95.06 67 ASP B O 1
ATOM 1357 N N . CYS B 1 68 ? -0.234 3.963 -7.23 1 94.25 68 CYS B N 1
ATOM 1358 C CA . CYS B 1 68 ? 0.632 3.98 -6.059 1 94.25 68 CYS B CA 1
ATOM 1359 C C . CYS B 1 68 ? 2.004 4.547 -6.402 1 94.25 68 CYS B C 1
ATOM 1361 O O . CYS B 1 68 ? 2.541 4.273 -7.477 1 94.25 68 CYS B O 1
ATOM 1363 N N . GLU B 1 69 ? 2.508 5.371 -5.453 1 79.5 69 GLU B N 1
ATOM 1364 C CA . GLU B 1 69 ? 3.848 5.918 -5.656 1 79.5 69 GLU B CA 1
ATOM 1365 C C . GLU B 1 69 ? 4.895 4.809 -5.684 1 79.5 69 GLU B C 1
ATOM 1367 O O . GLU B 1 69 ? 4.93 3.957 -4.789 1 79.5 69 GLU B O 1
ATOM 1372 N N . ARG B 1 70 ? 5.418 4.539 -6.836 1 64.31 70 ARG B N 1
ATOM 1373 C CA . ARG B 1 70 ? 6.5 3.564 -6.914 1 64.31 70 ARG B CA 1
ATOM 1374 C C . ARG B 1 70 ? 7.855 4.234 -6.719 1 64.31 70 ARG B C 1
ATOM 1376 O O . ARG B 1 70 ? 8.039 5.395 -7.09 1 64.31 70 ARG B O 1
ATOM 1383 N N . GLY B 1 71 ? 8.469 4.238 -5.582 1 52.47 71 GLY B N 1
ATOM 1384 C CA . GLY B 1 71 ? 9.812 4.793 -5.566 1 52.47 71 GLY B CA 1
ATOM 1385 C C . GLY B 1 71 ? 10.484 4.773 -6.926 1 52.47 71 GLY B C 1
ATOM 1386 O O . GLY B 1 71 ? 10.172 3.93 -7.766 1 52.47 71 GLY B O 1
ATOM 1387 N N . SER B 1 72 ? 10.641 5.871 -7.605 1 41.34 72 SER B N 1
ATOM 1388 C CA . SER B 1 72 ? 11.43 5.871 -8.828 1 41.34 72 SER B CA 1
ATOM 1389 C C . SER B 1 72 ? 12.406 4.703 -8.859 1 41.34 72 SER B C 1
ATOM 1391 O O . SER B 1 72 ? 13.078 4.426 -7.863 1 41.34 72 SER B O 1
ATOM 1393 N N . GLY B 1 73 ? 12.125 3.586 -9.57 1 38.94 73 GLY B N 1
ATOM 1394 C CA . GLY B 1 73 ? 13.133 2.586 -9.883 1 38.94 73 GLY B CA 1
ATOM 1395 C C . GLY B 1 73 ? 14.531 3.16 -9.984 1 38.94 73 GLY B C 1
ATOM 1396 O O . GLY B 1 73 ? 15.445 2.498 -10.484 1 38.94 73 GLY B O 1
ATOM 1397 N N . GLU B 1 74 ? 14.672 4.391 -10.359 1 37.25 74 GLU B N 1
ATOM 1398 C CA . GLU B 1 74 ? 16.109 4.645 -10.516 1 37.25 74 GLU B CA 1
ATOM 1399 C C . GLU B 1 74 ? 16.875 4.219 -9.266 1 37.25 74 GLU B C 1
ATOM 1401 O O . GLU B 1 74 ? 16.5 4.574 -8.148 1 37.25 74 GLU B O 1
ATOM 1406 N N . LYS B 1 75 ? 17.562 3.141 -9.477 1 35.91 75 LYS B N 1
ATOM 1407 C CA . LYS B 1 75 ? 18.531 2.592 -8.531 1 35.91 75 LYS B CA 1
ATOM 1408 C C . LYS B 1 75 ? 19.188 3.699 -7.715 1 35.91 75 LYS B C 1
ATOM 1410 O O . LYS B 1 75 ? 19.812 4.605 -8.273 1 35.91 75 LYS B O 1
ATOM 1415 N N . PRO B 1 76 ? 18.797 4.273 -6.621 1 35.22 76 PRO B N 1
ATOM 1416 C CA . PRO B 1 76 ? 20.031 4.957 -6.219 1 35.22 76 PRO B CA 1
ATOM 1417 C C . PRO B 1 76 ? 21.297 4.203 -6.637 1 35.22 76 PRO B C 1
ATOM 1419 O O . PRO B 1 76 ? 21.234 2.994 -6.883 1 35.22 76 PRO B O 1
ATOM 1422 N N . MET B 1 77 ? 22.438 4.855 -6.969 1 31.06 77 MET B N 1
ATOM 1423 C CA . MET B 1 77 ? 23.75 4.191 -6.988 1 31.06 77 MET B CA 1
ATOM 1424 C C . MET B 1 77 ? 23.75 2.982 -6.055 1 31.06 77 MET B C 1
ATOM 1426 O O . MET B 1 77 ? 22.938 2.898 -5.137 1 31.06 77 MET B O 1
ATOM 1430 N N . ASN B 1 78 ? 24.828 2.023 -6.188 1 31.06 78 ASN B N 1
ATOM 1431 C CA . ASN B 1 78 ? 25.312 0.749 -5.668 1 31.06 78 ASN B CA 1
ATOM 1432 C C . ASN B 1 78 ? 25.125 0.656 -4.152 1 31.06 78 ASN B C 1
ATOM 1434 O O . ASN B 1 78 ? 25.766 -0.171 -3.498 1 31.06 78 ASN B O 1
ATOM 1438 N N . TYR B 1 79 ? 24.969 1.754 -3.43 1 32.44 79 TYR B N 1
ATOM 1439 C CA . TYR B 1 79 ? 25.281 1.26 -2.094 1 32.44 79 TYR B CA 1
ATOM 1440 C C . TYR B 1 79 ? 24.219 0.27 -1.613 1 32.44 79 TYR B C 1
ATOM 1442 O O . TYR B 1 79 ? 23.031 0.555 -1.671 1 32.44 79 TYR B O 1
ATOM 1450 N N . SER B 1 80 ? 24.406 -1.045 -1.971 1 33.44 80 SER B N 1
ATOM 1451 C CA . SER B 1 80 ? 23.781 -2.268 -1.475 1 33.44 80 SER B CA 1
ATOM 1452 C C . SER B 1 80 ? 23.375 -2.129 -0.01 1 33.44 80 SER B C 1
ATOM 1454 O O . SER B 1 80 ? 24.156 -2.469 0.887 1 33.44 80 SER B O 1
ATOM 1456 N N . VAL B 1 81 ? 23.266 -0.964 0.498 1 31.42 81 VAL B N 1
ATOM 1457 C CA . VAL B 1 81 ? 22.938 -1.263 1.889 1 31.42 81 VAL B CA 1
ATOM 1458 C C . VAL B 1 81 ? 21.656 -2.088 1.952 1 31.42 81 VAL B C 1
ATOM 1460 O O . VAL B 1 81 ? 20.594 -1.635 1.512 1 31.42 81 VAL B O 1
ATOM 1463 N N . THR B 1 82 ? 21.797 -3.391 1.573 1 32.34 82 THR B N 1
ATOM 1464 C CA . THR B 1 82 ? 20.781 -4.375 1.943 1 32.34 82 THR B CA 1
ATOM 1465 C C . THR B 1 82 ? 20.219 -4.07 3.326 1 32.34 82 THR B C 1
ATOM 1467 O O . THR B 1 82 ? 20.922 -4.168 4.328 1 32.34 82 THR B O 1
ATOM 1470 N N . VAL B 1 83 ? 19.781 -2.979 3.561 1 33.72 83 VAL B N 1
ATOM 1471 C CA . VAL B 1 83 ? 19.094 -2.982 4.844 1 33.72 83 VAL B CA 1
ATOM 1472 C C . VAL B 1 83 ? 18.312 -4.285 5.008 1 33.72 83 VAL B C 1
ATOM 1474 O O . VAL B 1 83 ? 17.438 -4.605 4.188 1 33.72 83 VAL B O 1
ATOM 1477 N N . GLU B 1 84 ? 19.062 -5.293 5.395 1 31.78 84 GLU B N 1
ATOM 1478 C CA . GLU B 1 84 ? 18.344 -6.453 5.914 1 31.78 84 GLU B CA 1
ATOM 1479 C C . GLU B 1 84 ? 17.016 -6.047 6.535 1 31.78 84 GLU B C 1
ATOM 1481 O O . GLU B 1 84 ? 16.984 -5.441 7.609 1 31.78 84 GLU B O 1
ATOM 1486 N N . ALA B 1 85 ? 16.344 -5.359 5.836 1 37 85 ALA B N 1
ATOM 1487 C CA . ALA B 1 85 ? 14.992 -5.316 6.402 1 37 85 ALA B CA 1
ATOM 1488 C C . ALA B 1 85 ? 14.664 -6.617 7.133 1 37 85 ALA B C 1
ATOM 1490 O O . ALA B 1 85 ? 14.617 -7.684 6.52 1 37 85 ALA B O 1
ATOM 1491 N N . LYS B 1 86 ? 15.227 -6.809 8.211 1 38.53 86 LYS B N 1
ATOM 1492 C CA . LYS B 1 86 ? 14.719 -7.926 9 1 38.53 86 LYS B CA 1
ATOM 1493 C C . LYS B 1 86 ? 13.391 -8.43 8.445 1 38.53 86 LYS B C 1
ATOM 1495 O O . LYS B 1 86 ? 13.367 -9.367 7.641 1 38.53 86 LYS B O 1
ATOM 1500 N N . THR B 1 87 ? 12.109 -8.406 9.188 1 46.53 87 THR B N 1
ATOM 1501 C CA . THR B 1 87 ? 10.805 -9.055 9.25 1 46.53 87 THR B CA 1
ATOM 1502 C C . THR B 1 87 ? 9.852 -8.445 8.219 1 46.53 87 THR B C 1
ATOM 1504 O O . THR B 1 87 ? 9.805 -7.223 8.062 1 46.53 87 THR B O 1
ATOM 1507 N N . GLY B 1 88 ? 9.336 -8.82 6.934 1 71.62 88 GLY B N 1
ATOM 1508 C CA . GLY B 1 88 ? 8 -8.57 6.43 1 71.62 88 GLY B CA 1
ATOM 1509 C C . GLY B 1 88 ? 7.953 -8.359 4.93 1 71.62 88 GLY B C 1
ATOM 1510 O O . GLY B 1 88 ? 8.93 -8.633 4.23 1 71.62 88 GLY B O 1
ATOM 1511 N N . PHE B 1 89 ? 6.961 -7.824 4.223 1 85.56 89 PHE B N 1
ATOM 1512 C CA . PHE B 1 89 ? 6.633 -7.582 2.822 1 85.56 89 PHE B CA 1
ATOM 1513 C C . PHE B 1 89 ? 7.438 -6.414 2.271 1 85.56 89 PHE B C 1
ATOM 1515 O O . PHE B 1 89 ? 7.676 -5.43 2.977 1 85.56 89 PHE B O 1
ATOM 1522 N N . SER B 1 90 ? 8.117 -6.59 1.154 1 87.94 90 SER B N 1
ATOM 1523 C CA . SER B 1 90 ? 8.672 -5.496 0.362 1 87.94 90 SER B CA 1
ATOM 1524 C C . SER B 1 90 ? 8.164 -5.543 -1.075 1 87.94 90 SER B C 1
ATOM 1526 O O . SER B 1 90 ? 7.625 -6.562 -1.516 1 87.94 90 SER B O 1
ATOM 1528 N N . VAL B 1 91 ? 8.336 -4.41 -1.702 1 90.19 91 VAL B N 1
ATOM 1529 C CA . VAL B 1 91 ? 7.918 -4.371 -3.098 1 90.19 91 VAL B CA 1
ATOM 1530 C C . VAL B 1 91 ? 8.625 -5.469 -3.885 1 90.19 91 VAL B C 1
ATOM 1532 O O . VAL B 1 91 ? 9.828 -5.688 -3.707 1 90.19 91 VAL B O 1
ATOM 1535 N N . CYS B 1 92 ? 7.91 -6.199 -4.672 1 94.19 92 CYS B N 1
ATOM 1536 C CA . CYS B 1 92 ? 8.469 -7.293 -5.457 1 94.19 92 CYS B CA 1
ATOM 1537 C C . CYS B 1 92 ? 9.539 -6.781 -6.422 1 94.19 92 CYS B C 1
ATOM 1539 O O . CYS B 1 92 ? 9.383 -5.707 -7.012 1 94.19 92 CYS B O 1
ATOM 1541 N N . ASP B 1 93 ? 10.539 -7.508 -6.57 1 92.12 93 ASP B N 1
ATOM 1542 C CA . ASP B 1 93 ? 11.664 -7.176 -7.434 1 92.12 93 ASP B CA 1
ATOM 1543 C C . ASP B 1 93 ? 11.352 -7.504 -8.891 1 92.12 93 ASP B C 1
ATOM 1545 O O . ASP B 1 93 ? 11.055 -8.656 -9.227 1 92.12 93 ASP B O 1
ATOM 1549 N N . PRO B 1 94 ? 11.469 -6.402 -9.68 1 93.06 94 PRO B N 1
ATOM 1550 C CA . PRO B 1 94 ? 11.281 -6.703 -11.102 1 93.06 94 PRO B CA 1
ATOM 1551 C C . PRO B 1 94 ? 12.266 -7.754 -11.617 1 93.06 94 PRO B C 1
ATOM 1553 O O . PRO B 1 94 ? 13.422 -7.785 -11.195 1 93.06 94 PRO B O 1
ATOM 1556 N N . GLY B 1 95 ? 11.961 -8.633 -12.391 1 92.62 95 GLY B N 1
ATOM 1557 C CA . GLY B 1 95 ? 12.828 -9.617 -13.023 1 92.62 95 GLY B CA 1
ATOM 1558 C C . GLY B 1 95 ? 12.969 -10.898 -12.211 1 92.62 95 GLY B C 1
ATOM 1559 O O . GLY B 1 95 ? 13.617 -11.852 -12.648 1 92.62 95 GLY B O 1
ATOM 1560 N N . VAL B 1 96 ? 12.547 -10.828 -11.031 1 95.19 96 VAL B N 1
ATOM 1561 C CA . VAL B 1 96 ? 12.547 -12.016 -10.188 1 95.19 96 VAL B CA 1
ATOM 1562 C C . VAL B 1 96 ? 11.188 -12.703 -10.258 1 95.19 96 VAL B C 1
ATOM 1564 O O . VAL B 1 96 ? 10.156 -12.078 -10.031 1 95.19 96 VAL B O 1
ATOM 1567 N N . PRO B 1 97 ? 11.141 -14.023 -10.602 1 97.44 97 PRO B N 1
ATOM 1568 C CA . PRO B 1 97 ? 9.852 -14.719 -10.695 1 97.44 97 PRO B CA 1
ATOM 1569 C C . PRO B 1 97 ? 9.102 -14.742 -9.359 1 97.44 97 PRO B C 1
ATOM 1571 O O . PRO B 1 97 ? 9.727 -14.766 -8.297 1 97.44 97 PRO B O 1
ATOM 1574 N N . VAL B 1 98 ? 7.785 -14.812 -9.469 1 97.38 98 VAL B N 1
ATOM 1575 C CA . VAL B 1 98 ? 6.93 -14.727 -8.289 1 97.38 98 VAL B CA 1
ATOM 1576 C C . VAL B 1 98 ? 6.219 -16.062 -8.07 1 97.38 98 VAL B C 1
ATOM 1578 O O . VAL B 1 98 ? 5.578 -16.594 -8.984 1 97.38 98 VAL B O 1
ATOM 1581 N N . TYR B 1 99 ? 6.406 -16.578 -6.93 1 96.81 99 TYR B N 1
ATOM 1582 C CA . TYR B 1 99 ? 5.672 -17.766 -6.488 1 96.81 99 TYR B CA 1
ATOM 1583 C C . TYR B 1 99 ? 4.332 -17.375 -5.871 1 96.81 99 TYR B C 1
ATOM 1585 O O . TYR B 1 99 ? 4.258 -16.438 -5.07 1 96.81 99 TYR B O 1
ATOM 1593 N N . TYR B 1 100 ? 3.248 -17.984 -6.367 1 96.25 100 TYR B N 1
ATOM 1594 C CA . TYR B 1 100 ? 1.904 -17.781 -5.84 1 96.25 100 TYR B CA 1
ATOM 1595 C C . TYR B 1 100 ? 1.387 -19.031 -5.156 1 96.25 100 TYR B C 1
ATOM 1597 O O . TYR B 1 100 ? 0.729 -19.859 -5.789 1 96.25 100 TYR B O 1
ATOM 1605 N N . PRO B 1 101 ? 1.647 -19.031 -3.818 1 90.88 101 PRO B N 1
ATOM 1606 C CA . PRO B 1 101 ? 1.365 -20.297 -3.141 1 90.88 101 PRO B CA 1
ATOM 1607 C C . PRO B 1 101 ? -0.117 -20.484 -2.818 1 90.88 101 PRO B C 1
ATOM 1609 O O . PRO B 1 101 ? -0.839 -19.5 -2.646 1 90.88 101 PRO B O 1
ATOM 1612 N N . ASP B 1 102 ? -0.51 -21.797 -2.838 1 82.88 102 ASP B N 1
ATOM 1613 C CA . ASP B 1 102 ? -1.859 -22.109 -2.381 1 82.88 102 ASP B CA 1
ATOM 1614 C C . ASP B 1 102 ? -2.016 -21.828 -0.89 1 82.88 102 ASP B C 1
ATOM 1616 O O . ASP B 1 102 ? -1.08 -22.031 -0.112 1 82.88 102 ASP B O 1
ATOM 1620 N N . ILE B 1 103 ? -2.717 -20.859 -0.553 1 62.09 103 ILE B N 1
ATOM 1621 C CA . ILE B 1 103 ? -2.93 -20.656 0.875 1 62.09 103 ILE B CA 1
ATOM 1622 C C . ILE B 1 103 ? -3.566 -21.891 1.488 1 62.09 103 ILE B C 1
ATOM 1624 O O . ILE B 1 103 ? -4.633 -22.328 1.051 1 62.09 103 ILE B O 1
ATOM 1628 N N . GLN B 1 104 ? -2.773 -22.906 1.769 1 49.66 104 GLN B N 1
ATOM 1629 C CA . GLN B 1 104 ? -3.334 -24.062 2.465 1 49.66 104 GLN B CA 1
ATOM 1630 C C . GLN B 1 104 ? -4.094 -23.641 3.717 1 49.66 104 GLN B C 1
ATOM 1632 O O . GLN B 1 104 ? -3.525 -23 4.609 1 49.66 104 GLN B O 1
ATOM 1637 N N . ILE B 1 105 ? -5.145 -23.062 3.506 1 37.34 105 ILE B N 1
ATOM 1638 C CA . ILE B 1 105 ? -5.953 -23.125 4.715 1 37.34 105 ILE B CA 1
ATOM 1639 C C . ILE B 1 105 ? -6.164 -24.578 5.113 1 37.34 105 ILE B C 1
ATOM 1641 O O . ILE B 1 105 ? -6.34 -25.453 4.254 1 37.34 105 ILE B O 1
#

Nearest PDB structures (foldseek):
  3t0o-assembly1_A  TM=8.239E-01  e=1.932E-06  Homo sapiens
  1ucg-assembly2_B  TM=8.020E-01  e=1.826E-03  Momordica charantia
  1v9h-assembly1_A  TM=7.970E-01  e=4.514E-03  Momordica charantia
  1bk7-assembly1_A  TM=7.974E-01  e=5.137E-03  Momordica charantia
  1j1f-assembly1_A  TM=7.987E-01  e=6.237E-03  Momordica charantia

Solvent-accessible surface area (backbone atoms only — not comparable to full-atom values): 12488 Å² total; per-residue (Å²): 136,51,68,69,56,54,35,44,75,71,70,48,62,64,43,93,56,69,37,57,47,67,60,54,48,53,54,55,23,60,74,76,70,36,45,62,44,52,20,16,35,62,87,43,98,80,46,83,42,30,33,63,46,35,39,34,46,27,21,37,82,87,69,41,82,37,60,41,83,64,70,72,77,66,67,69,75,79,74,73,68,67,64,72,65,68,90,69,70,40,73,57,56,83,90,39,32,30,34,35,66,64,78,78,119,137,53,69,68,57,54,35,46,75,72,72,49,60,62,44,93,55,70,37,57,46,67,61,55,47,52,54,54,22,59,74,74,70,36,46,59,44,54,22,15,35,63,88,42,98,80,46,83,43,30,34,62,47,34,38,35,48,28,21,37,84,85,68,40,82,37,62,41,85,63,70,71,76,69,66,70,76,81,76,71,69,67,66,70,67,76,87,74,70,38,73,55,57,85,91,39,31,29,32,35,65,63,77,78,120

InterPro domains:
  IPR001568 Ribonuclease T2-like [PF00445] (2-68)
  IPR036430 Ribonuclease T2-like superfamily [G3DSA:3.90.730.10] (1-105)
  IPR036430 Ribonuclease T2-like superfamily [SSF55895] (2-72)

pLDDT: mean 82.14, std 22.16, range [30.83, 97.75]

Radius of gyration: 18.1 Å; Cα contacts (8 Å, |Δi|>4): 356; chains: 2; bounding box: 47×50×34 Å

Foldseek 3Di:
DDLQVQCVVLPNDADQDWDQPVSVQVSNCVVVVEGKFWWWADPDPPDLATEGDDIGWDADPVGHTYHPDDPPPPPPPPPCPCPPPPDDIDGDDHPRIYHYHDPPD/DDLQVQCVVLPNDADQDWAQPVSVQVSNCVVVVEGKFWWWADPDPPDLATEGDDIGWDADPVGHTYHPDDPPPPPPPPPCPVPCPPDDIDGDDHPRIYHYHDPPD

Sequence (210 aa):
MDLSSVLKKFDITPSKQYYPLSHIQEVIDGFYGAKLKIQCVHPSKNAGYQILGQIEICFTPDFSLMDCERGSGEKPMNYSVTVEAKTGFSVCDPGVPVYYPDIQIMDLSSVLKKFDITPSKQYYPLSHIQEVIDGFYGAKLKIQCVHPSKNAGYQILGQIEICFTPDFSLMDCERGSGEKPMNYSVTVEAKTGFSVCDPGVPVYYPDIQI

Secondary structure (DSSP, 8-state):
--HHHHHHHTT--SSS-EE-HHHHHHHHHHHHTSPPEEEEE-SSTT-S-EEEEEEEEEE-TT--EE----------SS--------SS-EEPPTTS-EE------/--HHHHHHHTT--SSS-EE-HHHHHHHHHHHHTSPPEEEEE-SSTT-S-EEEEEEEEEE-TT--EE----------SS--------SS-EEPPTTS-EE------

Organism: NCBI:txid88201